Protein AF-V9DG69-F1 (afdb_monomer_lite)

Radius of gyration: 23.62 Å; chains: 1; bounding box: 68×46×59 Å

Secondary structure (DSSP, 8-state):
--------TT------TTT--SS-SS-EEEHHHH-TT---TTHHHHHHHHHHTT--EES-TTSS--SEEEE-EEE--------EEEEEE---SSSPPEEEEEETTS-EEE-SS---------GGGT---S---TTTTS-EEE--EEEEEEE-S-GGG--STTSTT---GGGGSS-S-SEEEEE--TTHHHHGGG-SSHHHHHHHSSTT---EEEEEESSPPPHHHHSS---SSSSEEEEEEEE-S--EEE-----SSSS-PPP-

Sequence (264 aa):
MVESMVVSAENVVNRDKSQHGYNGPLKIVPVRSLWPGRKYPLREAVQNMWEEAGVKYLIDGNGKEQNGLTGSAEVVEVRPESVMQRVTFEQGDEQPLANGVDLASGEHFVARKEVILRSGKLEKHGIKKISVYPEVEKKLRDHLLICITWKLKHPEKGLAIGSPLFTDPTYFGGWPLDFIVFDELDSLEKLGSLAESQEGNNLLLRPNASHVEIVTLYVAMEKRYTGRDAPLDGSYISTLAGGLTTTSRGTQSHCSRRGSRIHW

Foldseek 3Di:
DDPPPDPDPPPPPPDDPVQDDDPDPWDKDFLCVVQVPDDFPCAVVVVVVQVVVVFDEDDDCSDPFNAHKYWDIDTDDDDDDWAWPDFDFDDDDPATHGFWTATPVRDIGGDPDDDDDPDDDDPPRPDDDRDDDPCSQFWDFDWDKAKAKDFDPCLVVVNAAQAPVVDDPSCVPDFNFTIKGFHDDPCLVVCLVLAPDPVSSCQSPPPNDGQKIKTKGRFDDDCVRHVDHDDRNSRMIMMMIIGPRRSDTFRQDDDDDPDDDTDD

pLDDT: mean 78.4, std 19.17, range [24.08, 97.81]

Structure (mmCIF, N/CA/C/O backbone):
data_AF-V9DG69-F1
#
_entry.id   AF-V9DG69-F1
#
loop_
_atom_site.group_PDB
_atom_site.id
_atom_site.type_symbol
_atom_site.label_atom_id
_atom_site.label_alt_id
_atom_site.label_comp_id
_atom_site.label_asym_id
_atom_site.label_entity_id
_atom_site.label_seq_id
_atom_site.pdbx_PDB_ins_code
_atom_site.Cartn_x
_atom_site.Cartn_y
_atom_site.Cartn_z
_atom_site.occupancy
_atom_site.B_iso_or_equiv
_atom_site.auth_seq_id
_atom_site.auth_comp_id
_atom_site.auth_asym_id
_atom_site.auth_atom_id
_atom_site.pdbx_PDB_model_num
ATOM 1 N N . MET A 1 1 ? 32.412 -1.076 -19.728 1.00 28.73 1 MET A N 1
ATOM 2 C CA . MET A 1 1 ? 32.636 -1.944 -18.557 1.00 28.73 1 MET A CA 1
ATOM 3 C C . MET A 1 1 ? 32.199 -1.120 -17.361 1.00 28.73 1 MET A C 1
ATOM 5 O O . MET A 1 1 ? 32.931 -0.238 -16.946 1.00 28.73 1 MET A O 1
ATOM 9 N N . VAL A 1 2 ? 30.934 -1.259 -16.969 1.00 24.48 2 VAL A N 1
ATOM 10 C CA . VAL A 1 2 ? 30.365 -0.566 -15.808 1.00 24.48 2 VAL A CA 1
ATOM 11 C C . VAL A 1 2 ? 30.167 -1.677 -14.797 1.00 24.48 2 VAL A C 1
ATOM 13 O O . VAL A 1 2 ? 29.360 -2.573 -15.036 1.00 24.48 2 VAL A O 1
ATOM 16 N N . GLU A 1 3 ? 31.002 -1.697 -13.764 1.00 24.08 3 GLU A N 1
ATOM 17 C CA . GLU A 1 3 ? 30.818 -2.600 -12.636 1.00 24.08 3 GLU A CA 1
ATOM 18 C C . GLU A 1 3 ? 29.456 -2.287 -12.024 1.00 24.08 3 GLU A C 1
ATOM 20 O O . GLU A 1 3 ? 29.239 -1.235 -11.426 1.00 24.08 3 GLU A O 1
ATOM 25 N N . SER A 1 4 ? 28.511 -3.196 -12.250 1.00 27.72 4 SER A N 1
ATOM 26 C CA . SER A 1 4 ? 27.259 -3.252 -11.521 1.00 27.72 4 SER A CA 1
ATOM 27 C C . SER A 1 4 ? 27.617 -3.336 -10.043 1.00 27.72 4 SER A C 1
ATOM 29 O O . SER A 1 4 ? 28.166 -4.351 -9.606 1.00 27.72 4 SER A O 1
ATOM 31 N N . MET A 1 5 ? 27.331 -2.280 -9.282 1.00 25.70 5 MET A N 1
ATOM 32 C CA . MET A 1 5 ? 27.303 -2.364 -7.829 1.00 25.70 5 MET A CA 1
ATOM 33 C C . MET A 1 5 ? 26.194 -3.343 -7.456 1.00 25.70 5 MET A C 1
ATOM 35 O O . MET A 1 5 ? 25.019 -3.006 -7.335 1.00 25.70 5 MET A O 1
ATOM 39 N N . VAL A 1 6 ? 26.610 -4.600 -7.347 1.00 31.14 6 VAL A N 1
ATOM 40 C CA . VAL A 1 6 ? 25.922 -5.674 -6.657 1.00 31.14 6 VAL A CA 1
ATOM 41 C C . VAL A 1 6 ? 25.527 -5.115 -5.300 1.00 31.14 6 VAL A C 1
ATOM 43 O O . VAL A 1 6 ? 26.391 -4.783 -4.489 1.00 31.14 6 VAL A O 1
ATOM 46 N N . VAL A 1 7 ? 24.220 -4.990 -5.072 1.00 36.81 7 VAL A N 1
ATOM 47 C CA . VAL A 1 7 ? 23.649 -4.797 -3.740 1.00 36.81 7 VAL A CA 1
ATOM 48 C C . VAL A 1 7 ? 24.204 -5.929 -2.883 1.00 36.81 7 VAL A C 1
ATOM 50 O O . VAL A 1 7 ? 23.830 -7.091 -3.055 1.00 36.81 7 VAL A O 1
ATOM 53 N N . SER A 1 8 ? 25.186 -5.596 -2.048 1.00 30.62 8 SER A N 1
ATOM 54 C CA . SER A 1 8 ? 25.933 -6.556 -1.253 1.00 30.62 8 SER A CA 1
ATOM 55 C C . SER A 1 8 ? 24.984 -7.312 -0.327 1.00 30.62 8 SER A C 1
ATOM 57 O O . SER A 1 8 ? 24.000 -6.777 0.192 1.00 30.62 8 SER A O 1
ATOM 59 N N . ALA A 1 9 ? 25.288 -8.590 -0.128 1.00 32.72 9 ALA A N 1
ATOM 60 C CA . ALA A 1 9 ? 24.534 -9.544 0.676 1.00 32.72 9 ALA A CA 1
ATOM 61 C C . ALA A 1 9 ? 24.537 -9.240 2.197 1.00 32.72 9 ALA A C 1
ATOM 63 O O . ALA A 1 9 ? 24.298 -10.135 3.000 1.00 32.72 9 ALA A O 1
ATOM 64 N N . GLU A 1 10 ? 24.781 -7.990 2.606 1.00 34.34 10 GLU A N 1
ATOM 65 C CA . GLU A 1 10 ? 25.040 -7.586 3.996 1.00 34.34 10 GLU A CA 1
ATOM 66 C C . GLU A 1 10 ? 24.136 -6.447 4.500 1.00 34.34 10 GLU A C 1
ATOM 68 O O . GLU A 1 10 ? 24.468 -5.755 5.459 1.00 34.34 10 GLU A O 1
ATOM 73 N N . ASN A 1 11 ? 22.943 -6.261 3.928 1.00 42.66 11 ASN A N 1
ATOM 74 C CA . ASN A 1 11 ? 21.942 -5.363 4.519 1.00 42.66 11 ASN A CA 1
ATOM 75 C C . ASN A 1 11 ? 21.241 -6.025 5.716 1.00 42.66 11 ASN A C 1
ATOM 77 O O . ASN A 1 11 ? 20.045 -6.327 5.682 1.00 42.66 11 ASN A O 1
ATOM 81 N N . VAL A 1 12 ? 21.982 -6.234 6.807 1.00 45.41 12 VAL A N 1
ATOM 82 C CA . VAL A 1 12 ? 21.365 -6.371 8.127 1.00 45.41 12 VAL A CA 1
ATOM 83 C C . VAL A 1 12 ? 20.719 -5.023 8.423 1.00 45.41 12 VAL A C 1
ATOM 85 O O . VAL A 1 12 ? 21.407 -4.046 8.707 1.00 45.41 12 VAL A O 1
ATOM 88 N N . VAL A 1 13 ? 19.390 -4.948 8.313 1.00 53.78 13 VAL A N 1
ATOM 89 C CA . VAL A 1 13 ? 18.623 -3.768 8.726 1.00 53.78 13 VAL A CA 1
ATOM 90 C C . VAL A 1 13 ? 18.886 -3.561 10.217 1.00 53.78 13 VAL A C 1
ATOM 92 O O . VAL A 1 13 ? 18.292 -4.236 11.060 1.00 53.78 13 VAL A O 1
ATOM 95 N N . ASN A 1 14 ? 19.807 -2.658 10.551 1.00 55.56 14 ASN A N 1
ATOM 96 C CA . ASN A 1 14 ? 20.071 -2.265 11.926 1.00 55.56 14 ASN A CA 1
ATOM 97 C C . ASN A 1 14 ? 18.943 -1.323 12.358 1.00 55.56 14 ASN A C 1
ATOM 99 O O . ASN A 1 14 ? 19.038 -0.106 12.222 1.00 55.56 14 ASN A O 1
ATOM 103 N N . ARG A 1 15 ? 17.815 -1.917 12.761 1.00 65.44 15 ARG A N 1
ATOM 104 C CA . ARG A 1 15 ? 16.618 -1.185 13.181 1.00 65.44 15 ARG A CA 1
ATOM 105 C C . ARG A 1 15 ? 16.943 -0.374 14.432 1.00 65.44 15 ARG A C 1
ATOM 107 O O . ARG A 1 15 ? 17.499 -0.903 15.396 1.00 65.44 15 ARG A O 1
ATOM 114 N N . ASP A 1 16 ? 16.577 0.902 14.434 1.00 76.44 16 ASP A N 1
ATOM 115 C CA . ASP A 1 16 ? 16.798 1.770 15.588 1.00 76.44 16 ASP A CA 1
ATOM 116 C C . ASP A 1 16 ? 15.976 1.262 16.786 1.00 76.44 16 ASP A C 1
ATOM 118 O O . ASP A 1 16 ? 14.742 1.244 16.769 1.00 76.44 16 ASP A O 1
ATOM 122 N N . LYS A 1 17 ? 16.660 0.830 17.853 1.00 82.19 17 LYS A N 1
ATOM 123 C CA . LYS A 1 17 ? 16.003 0.322 19.067 1.00 82.19 17 LYS A CA 1
ATOM 124 C C . LYS A 1 17 ? 15.199 1.380 19.817 1.00 82.19 17 LYS A C 1
ATOM 126 O O . LYS A 1 17 ? 14.357 1.013 20.629 1.00 82.19 17 LYS A O 1
ATOM 131 N N . SER A 1 18 ? 15.451 2.661 19.560 1.00 85.06 18 SER A N 1
ATOM 132 C CA . SER A 1 18 ? 14.661 3.752 20.126 1.00 85.06 18 SER A CA 1
ATOM 133 C C . SER A 1 18 ? 13.316 3.949 19.420 1.00 85.06 18 SER A C 1
ATOM 135 O O . SER A 1 18 ? 12.420 4.553 20.004 1.00 85.06 18 SER A O 1
ATOM 137 N N . GLN A 1 19 ? 13.153 3.426 18.197 1.00 82.50 19 GLN A N 1
ATOM 138 C CA . GLN A 1 19 ? 11.955 3.628 17.372 1.00 82.50 19 GLN A CA 1
ATOM 139 C C . GLN A 1 19 ? 11.118 2.358 17.186 1.00 82.50 19 GLN A C 1
ATOM 141 O O . GLN A 1 19 ? 9.916 2.447 16.950 1.00 82.50 19 GLN A O 1
ATOM 146 N N . HIS A 1 20 ? 11.725 1.175 17.336 1.00 85.69 20 HIS A N 1
ATOM 147 C CA . HIS A 1 20 ? 11.076 -0.107 17.052 1.00 85.69 20 HIS A CA 1
ATOM 148 C C . HIS A 1 20 ? 10.988 -1.022 18.275 1.00 85.69 20 HIS A C 1
ATOM 150 O O . HIS A 1 20 ? 11.938 -1.163 19.044 1.00 85.69 20 HIS A O 1
ATOM 156 N N . GLY A 1 21 ? 9.853 -1.713 18.422 1.00 86.31 21 GLY A N 1
ATOM 157 C CA . GLY A 1 21 ? 9.664 -2.774 19.415 1.00 86.31 21 GLY A CA 1
ATOM 158 C C . GLY A 1 21 ? 10.077 -4.155 18.886 1.00 86.31 21 GLY A C 1
ATOM 159 O O . GLY A 1 21 ? 9.780 -4.499 17.747 1.00 86.31 21 GLY A O 1
ATOM 160 N N . TYR A 1 22 ? 10.717 -4.980 19.726 1.00 84.62 22 TYR A N 1
ATOM 161 C CA . TYR A 1 22 ? 11.241 -6.308 19.327 1.00 84.62 22 TYR A CA 1
ATOM 162 C C . TYR A 1 22 ? 10.448 -7.485 19.903 1.00 84.62 22 TYR A C 1
ATOM 164 O O . TYR A 1 22 ? 10.380 -8.566 19.315 1.00 84.62 22 TYR A O 1
ATOM 172 N N . ASN A 1 23 ? 9.800 -7.258 21.044 1.00 84.94 23 ASN A N 1
ATOM 173 C CA . ASN A 1 23 ? 9.149 -8.307 21.830 1.00 84.94 23 ASN A CA 1
ATOM 174 C C . ASN A 1 23 ? 7.621 -8.310 21.666 1.00 84.94 23 ASN A C 1
ATOM 176 O O . ASN A 1 23 ? 6.927 -9.025 22.379 1.00 84.94 23 ASN A O 1
ATOM 180 N N . GLY A 1 24 ? 7.093 -7.506 20.737 1.00 84.25 24 GLY A N 1
ATOM 181 C CA . GLY A 1 24 ? 5.661 -7.428 20.467 1.00 84.25 24 GLY A CA 1
ATOM 182 C C . GLY A 1 24 ? 5.106 -8.695 19.797 1.00 84.25 24 GLY A C 1
ATOM 183 O O . GLY A 1 24 ? 5.867 -9.439 19.159 1.00 84.25 24 GLY A O 1
ATOM 184 N N . PRO A 1 25 ? 3.785 -8.930 19.915 1.00 80.12 25 PRO A N 1
ATOM 185 C CA . PRO A 1 25 ? 3.115 -10.084 19.317 1.00 80.12 25 PRO A CA 1
ATOM 186 C C . PRO A 1 25 ? 2.983 -9.975 17.791 1.00 80.12 25 PRO A C 1
ATOM 188 O O . PRO A 1 25 ? 2.939 -10.991 17.114 1.00 80.12 25 PRO A O 1
ATOM 191 N N . LEU A 1 26 ? 2.962 -8.760 17.232 1.00 78.12 26 LEU A N 1
ATOM 192 C CA . LEU A 1 26 ? 2.927 -8.549 15.784 1.00 78.12 26 LEU A CA 1
ATOM 193 C C . LEU A 1 26 ? 4.346 -8.569 15.217 1.00 78.12 26 LEU A C 1
ATOM 195 O O . LEU A 1 26 ? 5.196 -7.767 15.610 1.00 78.12 26 LEU A O 1
ATOM 199 N N . LYS A 1 27 ? 4.599 -9.486 14.283 1.00 80.19 27 LYS A N 1
ATOM 200 C CA . LYS A 1 27 ? 5.877 -9.585 13.574 1.00 80.19 27 LYS A CA 1
ATOM 201 C C . LYS A 1 27 ? 5.765 -8.911 12.211 1.00 80.19 27 LYS A C 1
ATOM 203 O O . LYS A 1 27 ? 5.039 -9.391 11.345 1.00 80.19 27 LYS A O 1
ATOM 208 N N . ILE A 1 28 ? 6.503 -7.813 12.051 1.00 82.56 28 ILE A N 1
ATOM 209 C CA . ILE A 1 28 ? 6.651 -7.078 10.792 1.00 82.56 28 ILE A CA 1
ATOM 210 C C . ILE A 1 28 ? 8.017 -7.418 10.200 1.00 82.56 28 ILE A C 1
ATOM 212 O O . ILE A 1 28 ? 9.068 -7.172 10.816 1.00 82.56 28 ILE A O 1
ATOM 216 N N . VAL A 1 29 ? 8.004 -7.985 8.999 1.00 82.12 29 VAL A N 1
ATOM 217 C CA . VAL A 1 29 ? 9.215 -8.400 8.289 1.00 82.12 29 VAL A CA 1
ATOM 218 C C . VAL A 1 29 ? 9.239 -7.797 6.885 1.00 82.12 29 VAL A C 1
ATOM 220 O O . VAL A 1 29 ? 8.192 -7.709 6.248 1.00 82.12 29 VAL A O 1
ATOM 223 N N . PRO A 1 30 ? 10.411 -7.390 6.368 1.00 83.81 30 PRO A N 1
ATOM 224 C CA . PRO A 1 30 ? 10.537 -6.994 4.978 1.00 83.81 30 PRO A CA 1
ATOM 225 C C . PRO A 1 30 ? 10.152 -8.166 4.078 1.00 83.81 30 PRO A C 1
ATOM 227 O O . PRO A 1 30 ? 10.541 -9.307 4.347 1.00 83.81 30 PRO A O 1
ATOM 230 N N . VAL A 1 31 ? 9.463 -7.882 2.975 1.00 83.19 31 VAL A N 1
ATOM 231 C CA . VAL A 1 31 ? 9.028 -8.902 2.007 1.00 83.19 31 VAL A CA 1
ATOM 232 C C . VAL A 1 31 ? 10.198 -9.765 1.531 1.00 83.19 31 VAL A C 1
ATOM 234 O O . VAL A 1 31 ? 10.078 -10.983 1.455 1.00 83.19 31 VAL A O 1
ATOM 237 N N . ARG A 1 32 ? 11.367 -9.158 1.292 1.00 81.25 32 ARG A N 1
ATOM 238 C CA . ARG A 1 32 ? 12.594 -9.872 0.896 1.00 81.25 32 ARG A CA 1
ATOM 239 C C . ARG A 1 32 ? 13.090 -10.874 1.940 1.00 81.25 32 ARG A C 1
ATOM 241 O O . ARG A 1 32 ? 13.711 -11.863 1.576 1.00 81.25 32 ARG A O 1
ATOM 248 N N . SER A 1 33 ? 12.858 -10.612 3.224 1.00 81.94 33 SER A N 1
ATOM 249 C CA . SER A 1 33 ? 13.242 -11.534 4.295 1.00 81.94 33 SER A CA 1
ATOM 250 C C . SER A 1 33 ? 12.260 -12.696 4.408 1.00 81.94 33 SER A C 1
ATOM 252 O O . SER A 1 33 ? 12.683 -13.816 4.671 1.00 81.94 33 SER A O 1
ATOM 254 N N . LEU A 1 34 ? 10.966 -12.438 4.193 1.00 80.81 34 LEU A N 1
ATOM 255 C CA . LEU A 1 34 ? 9.928 -13.472 4.202 1.00 80.81 34 LEU A CA 1
ATOM 256 C C . LEU A 1 34 ? 9.993 -14.365 2.957 1.00 80.81 34 LEU A C 1
ATOM 258 O O . LEU A 1 34 ? 9.793 -15.572 3.046 1.00 80.81 34 LEU A O 1
ATOM 262 N N . TRP A 1 35 ? 10.333 -13.773 1.811 1.00 84.31 35 TRP A N 1
ATOM 263 C CA . TRP A 1 35 ? 10.397 -14.435 0.512 1.00 84.31 35 TRP A CA 1
ATOM 264 C C . TRP A 1 35 ? 11.731 -14.149 -0.198 1.00 84.31 35 TRP A C 1
ATOM 266 O O . TRP A 1 35 ? 11.751 -13.412 -1.185 1.00 84.31 35 TRP A O 1
ATOM 276 N N . PRO A 1 36 ? 12.861 -14.744 0.236 1.00 83.50 36 PRO A N 1
ATOM 277 C CA . PRO A 1 36 ? 14.180 -14.472 -0.354 1.00 83.50 36 PRO A CA 1
ATOM 278 C C . PRO A 1 36 ? 14.284 -14.797 -1.852 1.00 83.50 36 PRO A C 1
ATOM 280 O O . PRO A 1 36 ? 15.101 -14.216 -2.567 1.00 83.50 36 PRO A O 1
ATOM 283 N N . GLY A 1 37 ? 13.452 -15.729 -2.332 1.00 85.00 37 GLY A N 1
ATOM 284 C CA . GLY A 1 37 ? 13.348 -16.090 -3.747 1.00 85.00 37 GLY A CA 1
ATOM 285 C C . GLY A 1 37 ? 12.514 -15.121 -4.590 1.00 85.00 37 GLY A C 1
ATOM 286 O O . GLY A 1 37 ? 12.681 -15.100 -5.806 1.00 85.00 37 GLY A O 1
ATOM 287 N N . ARG A 1 38 ? 11.665 -14.286 -3.970 1.00 89.50 38 ARG A N 1
ATOM 288 C CA . ARG A 1 38 ? 10.769 -13.367 -4.681 1.00 89.50 38 ARG A CA 1
ATOM 289 C C . ARG A 1 38 ? 11.577 -12.248 -5.326 1.00 89.50 38 ARG A C 1
ATOM 291 O O . ARG A 1 38 ? 12.074 -11.343 -4.656 1.00 89.50 38 ARG A O 1
ATOM 298 N N . LYS A 1 39 ? 11.690 -12.310 -6.650 1.00 90.56 39 LYS A N 1
ATOM 299 C CA . LYS A 1 39 ? 12.390 -11.321 -7.476 1.00 90.56 39 LYS A CA 1
ATOM 300 C C . LYS A 1 39 ? 11.494 -10.890 -8.622 1.00 90.56 39 LYS A C 1
ATOM 302 O O . LYS A 1 39 ? 11.486 -11.538 -9.666 1.00 90.56 39 LYS A O 1
ATOM 307 N N . TYR A 1 40 ? 10.708 -9.837 -8.420 1.00 94.69 40 TYR A N 1
ATOM 308 C CA . TYR A 1 40 ? 9.850 -9.341 -9.488 1.00 94.69 40 TYR A CA 1
ATOM 309 C C . TYR A 1 40 ? 10.692 -8.777 -10.646 1.00 94.69 40 TYR A C 1
ATOM 311 O O . TYR A 1 40 ? 11.653 -8.044 -10.391 1.00 94.69 40 TYR A O 1
ATOM 319 N N . PRO A 1 41 ? 10.333 -9.052 -11.916 1.00 95.50 41 PRO A N 1
ATOM 320 C CA . PRO A 1 41 ? 11.116 -8.608 -13.073 1.00 95.50 41 PRO A CA 1
ATOM 321 C C . PRO A 1 41 ? 11.260 -7.086 -13.195 1.00 95.50 41 PRO A C 1
ATOM 323 O O . PRO A 1 41 ? 12.237 -6.598 -13.755 1.00 95.50 41 PRO A O 1
ATOM 326 N N . LEU A 1 42 ? 10.287 -6.325 -12.683 1.00 96.38 42 LEU A N 1
ATOM 327 C CA . LEU A 1 42 ? 10.264 -4.861 -12.766 1.00 96.38 42 LEU A CA 1
ATOM 328 C C . LEU A 1 42 ? 10.977 -4.157 -11.615 1.00 96.38 42 LEU A C 1
ATOM 330 O O . LEU A 1 42 ? 11.060 -2.930 -11.630 1.00 96.38 42 LEU A O 1
ATOM 334 N N . ARG A 1 43 ? 11.490 -4.895 -10.629 1.00 94.25 43 ARG A N 1
ATOM 335 C CA . ARG A 1 43 ? 12.009 -4.307 -9.398 1.00 94.25 43 ARG A CA 1
ATOM 336 C C . ARG A 1 43 ? 13.067 -3.232 -9.650 1.00 94.25 43 ARG A C 1
ATOM 338 O O . ARG A 1 43 ? 12.905 -2.099 -9.212 1.00 94.25 43 ARG A O 1
ATOM 345 N N . GLU A 1 44 ? 14.146 -3.594 -10.341 1.00 95.12 44 GLU A N 1
ATOM 346 C CA . GLU A 1 44 ? 15.279 -2.690 -10.591 1.00 95.12 44 GLU A CA 1
ATOM 347 C C . GLU A 1 44 ? 14.856 -1.493 -11.443 1.00 95.12 44 GLU A C 1
ATOM 349 O O . GLU A 1 44 ? 15.217 -0.364 -11.140 1.00 95.12 44 GLU A O 1
ATOM 354 N N . ALA A 1 45 ? 14.009 -1.719 -12.451 1.00 96.00 45 ALA A N 1
ATOM 355 C CA . ALA A 1 45 ? 13.487 -0.645 -13.288 1.00 96.00 45 ALA A CA 1
ATOM 356 C C . ALA A 1 45 ? 12.664 0.370 -12.478 1.00 96.00 45 ALA A C 1
ATOM 358 O O . ALA A 1 45 ? 12.806 1.571 -12.683 1.00 96.00 45 ALA A O 1
ATOM 359 N N . VAL A 1 46 ? 11.827 -0.097 -11.545 1.00 96.31 46 VAL A N 1
ATOM 360 C CA . VAL A 1 46 ? 11.040 0.789 -10.674 1.00 96.31 46 VAL A CA 1
ATOM 361 C C . VAL A 1 46 ? 11.923 1.534 -9.682 1.00 96.31 46 VAL A C 1
ATOM 363 O O . VAL A 1 46 ? 11.691 2.718 -9.461 1.00 96.31 46 VAL A O 1
ATOM 366 N N . GLN A 1 47 ? 12.930 0.877 -9.104 1.00 95.81 47 GLN A N 1
ATOM 367 C CA . GLN A 1 47 ? 13.878 1.551 -8.219 1.00 95.81 47 GLN A CA 1
ATOM 368 C C . GLN A 1 47 ? 14.629 2.662 -8.962 1.00 95.81 47 GLN A C 1
ATOM 370 O O . GLN A 1 47 ? 14.588 3.810 -8.531 1.00 95.81 47 GLN A O 1
ATOM 375 N N . ASN A 1 48 ? 15.226 2.337 -10.112 1.00 96.75 48 ASN A N 1
ATOM 376 C CA . ASN A 1 48 ? 15.985 3.293 -10.915 1.00 96.75 48 ASN A CA 1
ATOM 377 C C . ASN A 1 48 ? 15.113 4.468 -11.369 1.00 96.75 48 ASN A C 1
ATOM 379 O O . ASN A 1 48 ? 15.547 5.606 -11.292 1.00 96.75 48 ASN A O 1
ATOM 383 N N . MET A 1 49 ? 13.865 4.212 -11.781 1.00 96.12 49 MET A N 1
ATOM 384 C CA . MET A 1 49 ? 12.921 5.267 -12.165 1.00 96.12 49 MET A CA 1
ATOM 385 C C . MET A 1 49 ? 12.716 6.297 -11.043 1.00 96.12 49 MET A C 1
ATOM 387 O O . MET A 1 49 ? 12.669 7.495 -11.309 1.00 96.12 49 MET A O 1
ATOM 391 N N . TRP A 1 50 ? 12.584 5.845 -9.794 1.00 96.69 50 TRP A N 1
ATOM 392 C CA . TRP A 1 50 ? 12.412 6.741 -8.649 1.00 96.69 50 TRP A CA 1
ATOM 393 C C . TRP A 1 50 ? 13.703 7.468 -8.275 1.00 96.69 50 TRP A C 1
ATOM 395 O O . TRP A 1 50 ? 13.668 8.667 -8.007 1.00 96.69 50 TRP A O 1
ATOM 405 N N . GLU A 1 51 ? 14.841 6.780 -8.316 1.00 95.62 51 GLU A N 1
ATOM 406 C CA . GLU A 1 51 ? 16.150 7.392 -8.067 1.00 95.62 51 GLU A CA 1
ATOM 407 C C . GLU A 1 51 ? 16.488 8.459 -9.125 1.00 95.62 51 GLU A C 1
ATOM 409 O O . GLU A 1 51 ? 16.959 9.542 -8.780 1.00 95.62 51 GLU A O 1
ATOM 414 N N . GLU A 1 52 ? 16.169 8.211 -10.400 1.00 97.00 52 GLU A N 1
ATOM 415 C CA . GLU A 1 52 ? 16.280 9.186 -11.496 1.00 97.00 52 GLU A CA 1
ATOM 416 C C . GLU A 1 52 ? 15.359 10.398 -11.296 1.00 97.00 52 GLU A C 1
ATOM 418 O O . GLU A 1 52 ? 15.710 11.512 -11.687 1.00 97.00 52 GLU A O 1
ATOM 423 N N . ALA A 1 53 ? 14.206 10.203 -10.650 1.00 94.81 53 ALA A N 1
ATOM 424 C CA . ALA A 1 53 ? 13.307 11.280 -10.243 1.00 94.81 53 ALA A CA 1
ATOM 425 C C . ALA A 1 53 ? 13.781 12.026 -8.977 1.00 94.81 53 ALA A C 1
ATOM 427 O O . ALA A 1 53 ? 13.106 12.949 -8.528 1.00 94.81 53 ALA A O 1
ATOM 428 N N . GLY A 1 54 ? 14.932 11.655 -8.406 1.00 94.75 54 GLY A N 1
ATOM 429 C CA . GLY A 1 54 ? 15.506 12.277 -7.211 1.00 94.75 54 GLY A CA 1
ATOM 430 C C . GLY A 1 54 ? 15.006 11.695 -5.887 1.00 94.75 54 GLY A C 1
ATOM 431 O O . GLY A 1 54 ? 15.378 12.197 -4.826 1.00 94.75 54 GLY A O 1
ATOM 432 N N . VAL A 1 55 ? 14.204 10.627 -5.915 1.00 95.19 55 VAL A N 1
ATOM 433 C CA . VAL A 1 55 ? 13.692 9.977 -4.704 1.00 95.19 55 VAL A CA 1
ATOM 434 C C . VAL A 1 55 ? 14.758 9.047 -4.131 1.00 95.19 55 VAL A C 1
ATOM 436 O O . VAL A 1 55 ? 15.142 8.042 -4.728 1.00 95.19 55 VAL A O 1
ATOM 439 N N . LYS A 1 56 ? 15.233 9.370 -2.930 1.00 94.00 56 LYS A N 1
ATOM 440 C CA . LYS A 1 56 ? 16.262 8.603 -2.220 1.00 94.00 56 LYS A CA 1
ATOM 441 C C . LYS A 1 56 ? 15.708 7.283 -1.679 1.00 94.00 56 LYS A C 1
ATOM 443 O O . LYS A 1 56 ? 14.631 7.249 -1.088 1.00 94.00 56 LYS A O 1
ATOM 448 N N . TYR A 1 57 ? 16.493 6.210 -1.783 1.00 93.56 57 TYR A N 1
ATOM 449 C CA . TYR A 1 57 ? 16.189 4.953 -1.101 1.00 93.56 57 TYR A CA 1
ATOM 450 C C . TYR A 1 57 ? 16.436 5.043 0.415 1.00 93.56 57 TYR A C 1
ATOM 452 O O . TYR A 1 57 ? 17.521 5.409 0.873 1.00 93.56 57 TYR A O 1
ATOM 460 N N . LEU A 1 58 ? 15.431 4.650 1.193 1.00 91.12 58 LEU A N 1
ATOM 461 C CA . LEU A 1 58 ? 15.427 4.586 2.646 1.00 91.12 58 LEU A CA 1
ATOM 462 C C . LEU A 1 58 ? 15.371 3.131 3.107 1.00 91.12 58 LEU A C 1
ATOM 464 O O . LEU A 1 58 ? 14.432 2.385 2.810 1.00 91.12 58 LEU A O 1
ATOM 468 N N . ILE A 1 59 ? 16.363 2.742 3.909 1.00 86.44 59 ILE A N 1
ATOM 469 C CA . ILE A 1 59 ? 16.421 1.402 4.506 1.00 86.44 59 ILE A CA 1
ATOM 470 C C . ILE A 1 59 ? 15.284 1.153 5.510 1.00 86.44 59 ILE A C 1
ATOM 472 O O . ILE A 1 59 ? 14.858 0.012 5.677 1.00 86.44 59 ILE A O 1
ATOM 476 N N . ASP A 1 60 ? 14.790 2.216 6.150 1.00 85.81 60 ASP A N 1
ATOM 477 C CA . ASP A 1 60 ? 13.700 2.197 7.122 1.00 85.81 60 ASP A CA 1
ATOM 478 C C . ASP A 1 60 ? 12.791 3.413 6.904 1.00 85.81 60 ASP A C 1
ATOM 480 O O . ASP A 1 60 ? 13.047 4.489 7.441 1.00 85.81 60 ASP A O 1
ATOM 484 N N . GLY A 1 61 ? 11.733 3.248 6.103 1.00 84.62 61 GLY A N 1
ATOM 485 C CA . GLY A 1 61 ? 10.758 4.318 5.850 1.00 84.62 61 GLY A CA 1
ATOM 486 C C . GLY A 1 61 ? 9.889 4.685 7.060 1.00 84.62 61 GLY A C 1
ATOM 487 O O . GLY A 1 61 ? 9.199 5.696 7.025 1.00 84.62 61 GLY A O 1
ATOM 488 N N . ASN A 1 62 ? 9.941 3.905 8.147 1.00 83.50 62 ASN A N 1
ATOM 489 C CA . ASN A 1 62 ? 9.312 4.252 9.426 1.00 83.50 62 ASN A CA 1
ATOM 490 C C . ASN A 1 62 ? 10.316 4.866 10.419 1.00 83.50 62 ASN A C 1
ATOM 492 O O . ASN A 1 62 ? 10.003 5.012 11.603 1.00 83.50 62 ASN A O 1
ATOM 496 N N . GLY A 1 63 ? 11.517 5.207 9.945 1.00 81.12 63 GLY A N 1
ATOM 497 C CA . GLY A 1 63 ? 12.546 5.878 10.721 1.00 81.12 63 GLY A CA 1
ATOM 498 C C . GLY A 1 63 ? 12.267 7.373 10.921 1.00 81.12 63 GLY A C 1
ATOM 499 O O . GLY A 1 63 ? 11.155 7.872 10.746 1.00 81.12 63 GLY A O 1
ATOM 500 N N . LYS A 1 64 ? 13.307 8.129 11.294 1.00 81.50 64 LYS A N 1
ATOM 501 C CA . LYS A 1 64 ? 13.224 9.601 11.437 1.00 81.50 64 LYS A CA 1
ATOM 502 C C . LYS A 1 64 ? 12.975 10.329 10.112 1.00 81.50 64 LYS A C 1
ATOM 504 O O . LYS A 1 64 ? 12.348 11.383 10.116 1.00 81.50 64 LYS A O 1
ATOM 509 N N . GLU A 1 65 ? 13.512 9.799 9.018 1.00 85.19 65 GLU A N 1
ATOM 510 C CA . GLU A 1 65 ? 13.334 10.304 7.655 1.00 85.19 65 GLU A CA 1
ATOM 511 C C . GLU A 1 65 ? 12.291 9.415 6.976 1.00 85.19 65 GLU A C 1
ATOM 513 O O . GLU A 1 65 ? 12.500 8.207 6.879 1.00 85.19 65 GLU A O 1
ATOM 518 N N . GLN A 1 66 ? 11.154 9.997 6.589 1.00 83.94 66 GLN A N 1
ATOM 519 C CA . GLN A 1 66 ? 10.009 9.252 6.048 1.00 83.94 66 GLN A CA 1
ATOM 520 C C . GLN A 1 66 ? 9.852 9.450 4.538 1.00 83.94 66 GLN A C 1
ATOM 522 O O . GLN A 1 66 ? 9.443 8.517 3.859 1.00 83.94 66 GLN A O 1
ATOM 527 N N . ASN A 1 67 ? 10.231 10.618 4.004 1.00 92.38 67 ASN A N 1
ATOM 528 C CA . ASN A 1 67 ? 10.099 10.934 2.581 1.00 92.38 67 ASN A CA 1
ATOM 529 C C . ASN A 1 67 ? 11.216 10.266 1.770 1.00 92.38 67 ASN A C 1
ATOM 531 O O . ASN A 1 67 ? 12.396 10.589 1.918 1.00 92.38 67 ASN A O 1
ATOM 535 N N . GLY A 1 68 ? 10.835 9.305 0.935 1.00 94.00 68 GLY A N 1
ATOM 536 C CA . GLY A 1 68 ? 11.731 8.512 0.111 1.00 94.00 68 GLY A CA 1
ATOM 537 C C . GLY A 1 68 ? 11.117 7.183 -0.324 1.00 94.00 68 GLY A C 1
ATOM 538 O O . GLY A 1 68 ? 9.956 6.869 -0.062 1.00 94.00 68 GLY A O 1
ATOM 539 N N . LEU A 1 69 ? 11.933 6.381 -1.000 1.00 95.19 69 LEU A N 1
ATOM 540 C CA . LEU A 1 69 ? 11.601 5.053 -1.504 1.00 95.19 69 LEU A CA 1
ATOM 541 C C . LEU A 1 69 ? 11.995 3.998 -0.467 1.00 95.19 69 LEU A C 1
ATOM 543 O O . LEU A 1 69 ? 13.171 3.868 -0.150 1.00 95.19 69 LEU A O 1
ATOM 547 N N . THR A 1 70 ? 11.067 3.182 0.024 1.00 93.06 70 THR A N 1
ATOM 548 C CA . THR A 1 70 ? 11.376 2.106 0.979 1.00 93.06 70 THR A CA 1
ATOM 549 C C . THR A 1 70 ? 10.817 0.757 0.538 1.00 93.06 70 THR A C 1
ATOM 551 O O . THR A 1 70 ? 9.892 0.674 -0.270 1.00 93.06 70 THR A O 1
ATOM 554 N N . GLY A 1 71 ? 11.401 -0.333 1.037 1.00 90.06 71 GLY A N 1
ATOM 555 C CA . GLY A 1 71 ? 10.933 -1.685 0.742 1.00 90.06 71 GLY A CA 1
ATOM 556 C C . GLY A 1 71 ? 9.638 -2.025 1.480 1.00 90.06 71 GLY A C 1
ATOM 557 O O . GLY A 1 71 ? 9.464 -1.660 2.640 1.00 90.06 71 GLY A O 1
ATOM 558 N N . SER A 1 72 ? 8.752 -2.784 0.834 1.00 85.75 72 SER A N 1
ATOM 559 C CA . SER A 1 72 ? 7.524 -3.262 1.479 1.00 85.75 72 SER A CA 1
ATOM 560 C C . SER A 1 72 ? 7.807 -4.250 2.622 1.00 85.75 72 SER A C 1
ATOM 562 O O . SER A 1 72 ? 8.749 -5.055 2.567 1.00 85.75 72 SER A O 1
ATOM 564 N N . ALA A 1 73 ? 6.964 -4.205 3.653 1.00 83.12 73 ALA A N 1
ATOM 565 C CA . ALA A 1 73 ? 6.974 -5.119 4.785 1.00 83.12 73 ALA A CA 1
ATOM 566 C C . ALA A 1 73 ? 5.575 -5.702 5.022 1.00 83.12 73 ALA A C 1
ATOM 568 O O . ALA A 1 73 ? 4.567 -5.025 4.840 1.00 83.12 73 ALA A O 1
ATOM 569 N N . GLU A 1 74 ? 5.527 -6.960 5.451 1.00 79.25 74 GLU A N 1
ATOM 570 C CA . GLU A 1 74 ? 4.294 -7.720 5.662 1.00 79.25 74 GLU A CA 1
ATOM 571 C C . GLU A 1 74 ? 4.181 -8.182 7.124 1.00 79.25 74 GLU A C 1
ATOM 573 O O . GLU A 1 74 ? 5.182 -8.368 7.829 1.00 79.25 74 GLU A O 1
ATOM 578 N N . VAL A 1 75 ? 2.938 -8.367 7.581 1.00 76.75 75 VAL A N 1
ATOM 579 C CA . VAL A 1 75 ? 2.618 -8.962 8.886 1.00 76.75 75 VAL A CA 1
ATOM 580 C C . VAL A 1 75 ? 2.453 -10.469 8.703 1.00 76.75 75 VAL A C 1
ATOM 582 O O . VAL A 1 75 ? 1.619 -10.905 7.916 1.00 76.75 75 VAL A O 1
ATOM 585 N N . VAL A 1 76 ? 3.245 -11.264 9.426 1.00 66.06 76 VAL A N 1
ATOM 586 C CA . VAL A 1 76 ? 3.377 -12.719 9.175 1.00 66.06 76 VAL A CA 1
ATOM 587 C C . VAL A 1 76 ? 2.416 -13.571 10.005 1.00 66.06 76 VAL A C 1
ATOM 589 O O . VAL A 1 76 ? 2.145 -14.716 9.657 1.00 66.06 76 VAL A O 1
ATOM 592 N N . GLU A 1 77 ? 1.870 -13.031 11.093 1.00 62.84 77 GLU A N 1
ATOM 593 C CA . GLU A 1 77 ? 0.947 -13.763 11.962 1.00 62.84 77 GLU A CA 1
ATOM 594 C C . GLU A 1 77 ? -0.371 -13.002 12.077 1.00 62.84 77 GLU A C 1
ATOM 596 O O . GLU A 1 77 ? -0.483 -11.996 12.778 1.00 62.84 77 GLU A O 1
ATOM 601 N N . VAL A 1 78 ? -1.380 -13.510 11.376 1.00 57.38 78 VAL A N 1
ATOM 602 C CA . VAL A 1 78 ? -2.777 -13.139 11.574 1.00 57.38 78 VAL A CA 1
ATOM 603 C C . VAL A 1 78 ? -3.478 -14.393 12.063 1.00 57.38 78 VAL A C 1
ATOM 605 O O . VAL A 1 78 ? -3.439 -15.425 11.398 1.00 57.38 78 VAL A O 1
ATOM 608 N N . ARG A 1 79 ? -4.097 -14.315 13.240 1.00 48.97 79 ARG A N 1
ATOM 609 C CA . ARG A 1 79 ? -4.970 -15.371 13.755 1.00 48.97 79 ARG A CA 1
ATOM 610 C C . ARG A 1 79 ? -6.417 -14.980 13.468 1.00 48.97 79 ARG A C 1
ATOM 612 O O . ARG A 1 79 ? -6.960 -14.156 14.204 1.00 48.97 79 ARG A O 1
ATOM 619 N N . PRO A 1 80 ? -7.047 -15.506 12.413 1.00 61.62 80 PRO A N 1
ATOM 620 C CA . PRO A 1 80 ? -8.500 -15.539 12.339 1.00 61.62 80 PRO A CA 1
ATOM 621 C C . PRO A 1 80 ? -8.934 -16.713 13.261 1.00 61.62 80 PRO A C 1
ATOM 623 O O . PRO A 1 80 ? -8.168 -17.641 13.489 1.00 61.62 80 PRO A O 1
ATOM 626 N N . GLU A 1 81 ? -10.066 -16.753 13.951 1.00 63.94 81 GLU A N 1
ATOM 627 C CA . GLU A 1 81 ? -11.430 -16.462 13.545 1.00 63.94 81 GLU A CA 1
ATOM 628 C C . GLU A 1 81 ? -12.273 -16.383 14.828 1.00 63.94 81 GLU A C 1
ATOM 630 O O . GLU A 1 81 ? -12.315 -17.329 15.611 1.00 63.94 81 GLU A O 1
ATOM 635 N N . SER A 1 82 ? -12.965 -15.272 15.067 1.00 68.62 82 SER A N 1
ATOM 636 C CA . SER A 1 82 ? -14.125 -15.232 15.965 1.00 68.62 82 SER A CA 1
ATOM 637 C C . SER A 1 82 ? -15.009 -14.076 15.525 1.00 68.62 82 SER A C 1
ATOM 639 O O . SER A 1 82 ? -14.693 -12.907 15.742 1.00 68.62 82 SER A O 1
ATOM 641 N N . VAL A 1 83 ? -16.095 -14.403 14.828 1.00 78.69 83 VAL A N 1
ATOM 642 C CA . VAL A 1 83 ? -17.074 -13.414 14.375 1.00 78.69 83 VAL A CA 1
ATOM 643 C C . VAL A 1 83 ? -18.068 -13.189 15.506 1.00 78.69 83 VAL A C 1
ATOM 645 O O . VAL A 1 83 ? -18.829 -14.089 15.855 1.00 78.69 83 VAL A O 1
ATOM 648 N N . MET A 1 84 ? -18.067 -11.987 16.080 1.00 77.56 84 MET A N 1
ATOM 649 C CA . MET A 1 84 ? -19.082 -11.582 17.050 1.00 77.56 84 MET A CA 1
ATOM 650 C C . MET A 1 84 ? -20.432 -11.415 16.341 1.00 77.56 84 MET A C 1
ATOM 652 O O . MET A 1 84 ? -20.527 -10.700 15.345 1.00 77.56 84 MET A O 1
ATOM 656 N N . GLN A 1 85 ? -21.478 -12.048 16.869 1.00 82.06 85 GLN A N 1
ATOM 657 C CA . GLN A 1 85 ? -22.847 -11.911 16.378 1.00 82.06 85 GLN A CA 1
ATOM 658 C C . GLN A 1 85 ? -23.579 -10.752 17.062 1.00 82.06 85 GLN A C 1
ATOM 660 O O . GLN A 1 85 ? -24.177 -9.921 16.379 1.00 82.06 85 GLN A O 1
ATOM 665 N N . ARG A 1 86 ? -23.526 -10.664 18.401 1.00 83.19 86 ARG A N 1
ATOM 666 C CA . ARG A 1 86 ? -24.116 -9.543 19.160 1.00 83.19 86 ARG A CA 1
ATOM 667 C C . ARG A 1 86 ? -23.525 -9.384 20.561 1.00 83.19 86 ARG A C 1
ATOM 669 O O . ARG A 1 86 ? -22.967 -10.324 21.113 1.00 83.19 86 ARG A O 1
ATOM 676 N N . VAL A 1 87 ? -23.747 -8.209 21.149 1.00 85.06 87 VAL A N 1
ATOM 677 C CA . VAL A 1 87 ? -23.596 -7.951 22.591 1.00 85.06 87 VAL A CA 1
ATOM 678 C C . VAL A 1 87 ? -24.895 -8.339 23.307 1.00 85.06 87 VAL A C 1
ATOM 680 O O . VAL A 1 87 ? -25.984 -8.046 22.804 1.00 85.06 87 VAL A O 1
ATOM 683 N N . THR A 1 88 ? -24.793 -8.989 24.465 1.00 87.94 88 THR A N 1
ATOM 684 C CA . THR A 1 88 ? -25.928 -9.336 25.334 1.00 87.94 88 THR A CA 1
ATOM 685 C C . THR A 1 88 ? -26.031 -8.362 26.507 1.00 87.94 88 THR A C 1
ATOM 687 O O . THR A 1 88 ? -25.040 -7.743 26.900 1.00 87.94 88 THR A O 1
ATOM 690 N N . PHE A 1 89 ? -27.238 -8.204 27.055 1.00 87.25 89 PHE A N 1
ATOM 691 C CA . PHE A 1 89 ? -27.529 -7.252 28.127 1.00 87.25 89 PHE A CA 1
ATOM 692 C C . PHE A 1 89 ? -28.356 -7.912 29.233 1.00 87.25 89 PHE A C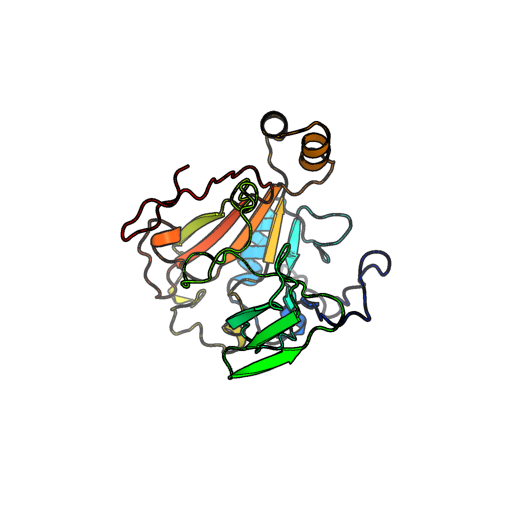 1
ATOM 694 O O . PHE A 1 89 ? -29.224 -8.739 28.943 1.00 87.25 89 PHE A O 1
ATOM 701 N N . GLU A 1 90 ? -28.116 -7.522 30.484 1.00 84.69 90 GLU A N 1
ATOM 702 C CA . GLU A 1 90 ? -29.006 -7.831 31.606 1.00 84.69 90 GLU A CA 1
ATOM 703 C C . GLU A 1 90 ? -30.332 -7.072 31.463 1.00 84.69 90 GLU A C 1
ATOM 705 O O . GLU A 1 90 ? -30.375 -5.936 30.981 1.00 84.69 90 GLU A O 1
ATOM 710 N N . GLN A 1 91 ? -31.432 -7.705 31.877 1.00 70.62 91 GLN A N 1
ATOM 711 C CA . GLN A 1 91 ? -32.726 -7.035 31.986 1.00 70.62 91 GLN A CA 1
ATOM 712 C C . GLN A 1 91 ? -32.753 -6.202 33.273 1.00 70.62 91 GLN A C 1
ATOM 714 O O . GLN A 1 91 ? -32.655 -6.752 34.365 1.00 70.62 91 GLN A O 1
ATOM 719 N N . GLY A 1 92 ? -32.893 -4.883 33.128 1.00 65.00 92 GLY A N 1
ATOM 720 C CA . GLY A 1 92 ? -33.053 -3.928 34.224 1.00 65.00 92 GLY A CA 1
ATOM 721 C C . GLY A 1 92 ? -33.804 -2.679 33.754 1.00 65.00 92 GLY A C 1
ATOM 722 O O . GLY A 1 92 ? -33.766 -2.346 32.568 1.00 65.00 92 GLY A O 1
ATOM 723 N N . ASP A 1 93 ? -34.506 -2.020 34.679 1.00 57.62 93 ASP A N 1
ATOM 724 C CA . ASP A 1 93 ? -35.592 -1.079 34.361 1.00 57.62 93 ASP A CA 1
ATOM 725 C C . ASP A 1 93 ? -35.147 0.327 33.921 1.00 57.62 93 ASP A C 1
ATOM 727 O O . ASP A 1 93 ? -35.942 1.048 33.322 1.00 57.62 93 ASP A O 1
ATOM 731 N N . GLU A 1 94 ? -33.889 0.728 34.148 1.00 68.00 94 GLU A N 1
ATOM 732 C CA . GLU A 1 94 ? -33.468 2.117 33.881 1.00 68.00 94 GLU A CA 1
ATOM 733 C C . GLU A 1 94 ? -32.268 2.250 32.934 1.00 68.00 94 GLU A C 1
ATOM 735 O O . GLU A 1 94 ? -32.249 3.175 32.119 1.00 68.00 94 GLU A O 1
ATOM 740 N N . GLN A 1 95 ? -31.299 1.322 32.964 1.00 71.56 95 GLN A N 1
ATOM 741 C CA . GLN A 1 95 ? -30.197 1.275 31.994 1.00 71.56 95 GLN A CA 1
ATOM 742 C C . GLN A 1 95 ? -29.761 -0.169 31.689 1.00 71.56 95 GLN A C 1
ATOM 744 O O . GLN A 1 95 ? -29.386 -0.902 32.603 1.00 71.56 95 GLN A O 1
ATOM 749 N N . PRO A 1 96 ? -29.769 -0.594 30.415 1.00 76.12 96 PRO A N 1
ATOM 750 C CA . PRO A 1 96 ? -29.317 -1.927 30.029 1.00 76.12 96 PRO A CA 1
ATOM 751 C C . PRO A 1 96 ? -27.803 -2.068 30.214 1.00 76.12 96 PRO A C 1
ATOM 753 O O . PRO A 1 96 ? -27.016 -1.363 29.579 1.00 76.12 96 PRO A O 1
ATOM 756 N N . LEU A 1 97 ? -27.400 -3.016 31.061 1.00 83.94 97 LEU A N 1
ATOM 757 C CA . LEU A 1 97 ? -26.002 -3.332 31.342 1.00 83.94 97 LEU A CA 1
ATOM 758 C C . LEU A 1 97 ? -25.515 -4.437 30.402 1.00 83.94 97 LEU A C 1
ATOM 760 O O . LEU A 1 97 ? -26.078 -5.530 30.391 1.00 83.94 97 LEU A O 1
ATOM 764 N N . ALA A 1 98 ? -24.478 -4.165 29.606 1.00 84.81 98 ALA A N 1
ATOM 765 C CA . ALA A 1 98 ? -23.866 -5.186 28.756 1.00 84.81 98 ALA A CA 1
ATOM 766 C C . ALA A 1 98 ? -23.222 -6.279 29.625 1.00 84.81 98 ALA A C 1
ATOM 768 O O . ALA A 1 98 ? -22.402 -5.969 30.487 1.00 84.81 98 ALA A O 1
ATOM 769 N N . ASN A 1 99 ? -23.570 -7.544 29.385 1.00 90.06 99 ASN A N 1
ATOM 770 C CA . ASN A 1 99 ? -23.165 -8.675 30.232 1.00 90.06 99 ASN A CA 1
ATOM 771 C C . ASN A 1 99 ? -22.445 -9.801 29.479 1.00 90.06 99 ASN A C 1
ATOM 773 O O . ASN A 1 99 ? -22.064 -10.802 30.084 1.00 90.06 99 ASN A O 1
ATOM 777 N N . GLY A 1 100 ? -22.241 -9.657 28.169 1.00 89.88 100 GLY A N 1
ATOM 778 C CA . GLY A 1 100 ? -21.565 -10.672 27.373 1.00 89.88 100 GLY A CA 1
ATOM 779 C C . GLY A 1 100 ? -21.626 -10.441 25.869 1.00 89.88 100 GLY A C 1
ATOM 780 O O . GLY A 1 100 ? -22.085 -9.398 25.394 1.00 89.88 100 GLY A O 1
ATOM 781 N N . VAL A 1 101 ? -21.138 -11.428 25.119 1.00 87.50 101 VAL A N 1
ATOM 782 C CA . VAL A 1 101 ? -21.201 -11.478 23.654 1.00 87.50 101 VAL A CA 1
ATOM 783 C C . VAL A 1 101 ? -21.548 -12.883 23.170 1.00 87.50 101 VAL A C 1
ATOM 785 O O . VAL A 1 101 ? -21.047 -13.870 23.703 1.00 87.50 101 VAL A O 1
ATOM 788 N N . ASP A 1 102 ? -22.368 -12.954 22.125 1.00 87.31 102 ASP A N 1
ATOM 789 C CA . ASP A 1 102 ? -22.622 -14.183 21.370 1.00 87.31 102 ASP A CA 1
ATOM 790 C C . ASP A 1 102 ? -21.745 -14.177 20.114 1.00 87.31 102 ASP A C 1
ATOM 792 O O . ASP A 1 102 ? -21.694 -13.173 19.391 1.00 87.31 102 ASP A O 1
ATOM 796 N N . LEU A 1 103 ? -21.069 -15.289 19.831 1.00 85.00 103 LEU A N 1
ATOM 797 C CA . LEU A 1 103 ? -20.358 -15.512 18.573 1.00 85.00 103 LEU A CA 1
ATOM 798 C C . LEU A 1 103 ? -21.277 -16.153 17.529 1.00 85.00 103 LEU A C 1
ATOM 800 O O . LEU A 1 103 ? -22.201 -16.891 17.858 1.00 85.00 103 LEU A O 1
ATOM 804 N N . ALA A 1 104 ? -20.971 -15.947 16.246 1.00 83.38 104 ALA A N 1
ATOM 805 C CA . ALA A 1 104 ? -21.683 -16.600 15.144 1.00 83.38 104 ALA A CA 1
ATOM 806 C C . ALA A 1 104 ? -21.543 -18.138 15.159 1.00 83.38 104 ALA A C 1
ATOM 808 O O . ALA A 1 104 ? -22.352 -18.830 14.549 1.00 83.38 104 ALA A O 1
ATOM 809 N N . SER A 1 105 ? -20.543 -18.670 15.872 1.00 83.25 105 SER A N 1
ATOM 810 C CA . SER A 1 105 ? -20.370 -20.104 16.143 1.00 83.25 105 SER A CA 1
ATOM 811 C C . SER A 1 105 ? -21.366 -20.664 17.170 1.00 83.25 105 SER A C 1
ATOM 813 O O . SER A 1 105 ? -21.416 -21.877 17.355 1.00 83.25 105 SER A O 1
ATOM 815 N N . GLY A 1 106 ? -22.154 -19.809 17.835 1.00 85.94 106 GLY A N 1
ATOM 816 C CA . GLY A 1 106 ? -23.116 -20.181 18.878 1.00 85.94 106 GLY A CA 1
ATOM 817 C C . GLY A 1 106 ? -22.557 -20.154 20.305 1.00 85.94 106 GLY A C 1
ATOM 818 O O . GLY A 1 106 ? -23.300 -20.398 21.252 1.00 85.94 106 GLY A O 1
ATOM 819 N N . GLU A 1 107 ? -21.269 -19.853 20.479 1.00 88.44 107 GLU A N 1
ATOM 820 C CA . GLU A 1 107 ? -20.646 -19.708 21.797 1.00 88.44 107 GLU A CA 1
ATOM 821 C C . GLU A 1 107 ? -21.053 -18.387 22.471 1.00 88.44 107 GLU A C 1
ATOM 823 O O . GLU A 1 107 ? -21.108 -17.341 21.819 1.00 88.44 107 GLU A O 1
ATOM 828 N N . HIS A 1 108 ? -21.299 -18.432 23.784 1.00 88.88 108 HIS A N 1
ATOM 829 C CA . HIS A 1 108 ? -21.610 -17.264 24.606 1.00 88.88 108 HIS A CA 1
ATOM 830 C C . HIS A 1 108 ? -20.480 -16.974 25.602 1.00 88.88 108 HIS A C 1
ATOM 832 O O . HIS A 1 108 ? -20.120 -17.834 26.409 1.00 88.88 108 HIS A O 1
ATOM 838 N N . PHE A 1 109 ? -19.978 -15.740 25.602 1.00 85.31 109 PHE A N 1
ATOM 839 C CA . PHE A 1 109 ? -18.987 -15.257 26.562 1.00 85.31 109 PHE A CA 1
ATOM 840 C C . PHE A 1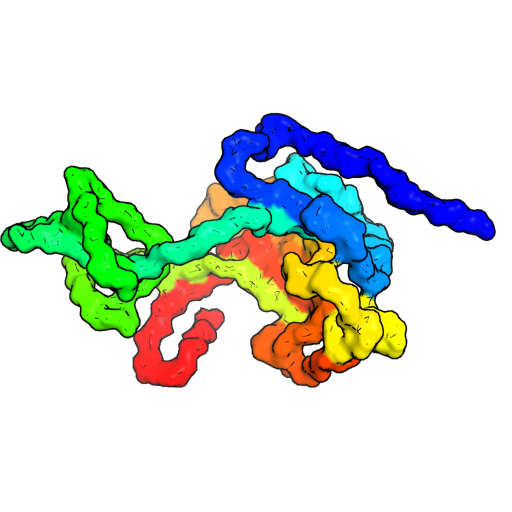 109 ? -19.625 -14.288 27.551 1.00 85.31 109 PHE A C 1
ATOM 842 O O . PHE A 1 109 ? -20.050 -13.199 27.170 1.00 85.31 109 PHE A O 1
ATOM 849 N N . VAL A 1 110 ? -19.612 -14.647 28.834 1.00 90.62 110 VAL A N 1
ATOM 850 C CA . VAL A 1 110 ? -20.067 -13.767 29.919 1.00 90.62 110 VAL A CA 1
ATOM 851 C C . VAL A 1 110 ? -18.977 -12.750 30.260 1.00 90.62 110 VAL A C 1
ATOM 853 O O . VAL A 1 110 ? -17.850 -13.117 30.605 1.00 90.62 110 VAL A O 1
ATOM 856 N N . ALA A 1 111 ? -19.324 -11.467 30.239 1.00 84.69 111 ALA A N 1
ATOM 857 C CA . ALA A 1 111 ? -18.469 -10.375 30.677 1.00 84.69 111 ALA A CA 1
ATOM 858 C C . ALA A 1 111 ? -18.820 -9.971 32.114 1.00 84.69 111 ALA A C 1
ATOM 860 O O . ALA A 1 111 ? -19.915 -9.501 32.394 1.00 84.69 111 ALA A O 1
ATOM 861 N N . ARG A 1 112 ? -17.868 -10.121 33.042 1.00 80.75 112 ARG A N 1
ATOM 862 C CA . ARG A 1 112 ? -18.075 -9.794 34.470 1.00 80.75 112 ARG A CA 1
ATOM 863 C C . ARG A 1 112 ? -17.793 -8.334 34.834 1.00 80.75 112 ARG A C 1
ATOM 865 O O . ARG A 1 112 ? -17.993 -7.952 35.981 1.00 80.75 112 ARG A O 1
ATOM 872 N N . LYS A 1 113 ? -17.221 -7.562 33.909 1.00 80.38 113 LYS A N 1
ATOM 873 C CA . LYS A 1 113 ? -16.770 -6.184 34.156 1.00 80.38 113 LYS A CA 1
ATOM 874 C C . LYS A 1 113 ? -17.168 -5.248 33.028 1.00 80.38 113 LYS A C 1
ATOM 876 O O . LYS A 1 113 ? -17.821 -4.246 33.277 1.00 80.38 113 LYS A O 1
ATOM 881 N N . GLU A 1 114 ? -16.762 -5.571 31.804 1.00 79.44 114 GLU A N 1
ATOM 882 C CA . GLU A 1 114 ? -16.964 -4.698 30.651 1.00 79.44 114 GLU A CA 1
ATOM 883 C C . GLU A 1 114 ? -17.048 -5.494 29.347 1.00 79.44 114 GLU A C 1
ATOM 885 O O . GLU A 1 114 ? -16.438 -6.557 29.211 1.00 79.44 114 GLU A O 1
ATOM 890 N N . VAL A 1 115 ? -17.777 -4.939 28.378 1.00 78.75 115 VAL A N 1
ATOM 891 C CA . VAL A 1 115 ? -17.767 -5.367 26.977 1.00 78.75 115 VAL A CA 1
ATOM 892 C C . VAL A 1 115 ? -17.206 -4.213 26.152 1.00 78.75 115 VAL A C 1
ATOM 894 O O . VAL A 1 115 ? -17.810 -3.144 26.087 1.00 78.75 115 VAL A O 1
ATOM 897 N N . ILE A 1 116 ? -16.059 -4.426 25.506 1.00 76.94 116 ILE A N 1
ATOM 898 C CA . ILE A 1 116 ? -15.424 -3.426 24.639 1.00 76.94 116 ILE A CA 1
ATOM 899 C C . ILE A 1 116 ? -15.659 -3.824 23.183 1.00 76.94 116 ILE A C 1
ATOM 901 O O . ILE A 1 116 ? -15.073 -4.788 22.690 1.00 76.94 116 ILE A O 1
ATOM 905 N N . LEU A 1 117 ? -16.492 -3.061 22.476 1.00 72.69 117 LEU A N 1
ATOM 906 C CA . LEU A 1 117 ? -16.736 -3.266 21.052 1.00 72.69 117 LEU A CA 1
ATOM 907 C C . LEU A 1 117 ? -15.753 -2.435 20.216 1.00 72.69 117 LEU A C 1
ATOM 909 O O . LEU A 1 117 ? -15.737 -1.209 20.293 1.00 72.69 117 LEU A O 1
ATOM 913 N N . ARG A 1 118 ? -14.960 -3.105 19.375 1.00 67.38 118 ARG A N 1
ATOM 914 C CA . ARG A 1 118 ? -14.100 -2.477 18.356 1.00 67.38 118 ARG A CA 1
ATOM 915 C C . ARG A 1 118 ? -14.512 -2.899 16.944 1.00 67.38 118 ARG A C 1
ATOM 917 O O . ARG A 1 118 ? -13.685 -3.346 16.158 1.00 67.38 118 ARG A O 1
ATOM 924 N N . SER A 1 119 ? -15.800 -2.797 16.626 1.00 63.34 119 SER A N 1
ATOM 925 C CA . SER A 1 119 ? -16.328 -3.095 15.292 1.00 63.34 119 SER A CA 1
ATOM 926 C C . SER A 1 119 ? -17.027 -1.879 14.689 1.00 63.34 119 SER A C 1
ATOM 928 O O . SER A 1 119 ? -17.550 -1.026 15.403 1.00 63.34 119 SER A O 1
ATOM 930 N N . GLY A 1 120 ? -17.061 -1.818 13.357 1.00 59.56 120 GLY A N 1
ATOM 931 C CA . GLY A 1 120 ? -17.892 -0.862 12.626 1.00 59.56 120 GLY A CA 1
ATOM 932 C C . GLY A 1 120 ? -19.402 -1.112 12.795 1.00 59.56 120 GLY A C 1
ATOM 933 O O . GLY A 1 120 ? -19.827 -2.012 13.515 1.00 59.56 120 GLY A O 1
ATOM 934 N N . LYS A 1 121 ? -20.197 -0.277 12.115 1.00 58.50 121 LYS A N 1
ATOM 935 C CA . LYS A 1 121 ? -21.658 -0.049 12.229 1.00 58.50 121 LYS A CA 1
ATOM 936 C C . LYS A 1 121 ? -22.571 -1.271 12.507 1.00 58.50 121 LYS A C 1
ATOM 938 O O . LYS A 1 121 ? -22.387 -2.341 11.942 1.00 58.50 121 LYS A O 1
ATOM 943 N N . LEU A 1 122 ? -23.658 -1.035 13.267 1.00 56.69 122 LEU A N 1
ATOM 944 C CA . LEU A 1 122 ? -24.616 -2.038 13.796 1.00 56.69 122 LEU A CA 1
ATOM 945 C C . LEU A 1 122 ? -25.999 -2.105 13.089 1.00 56.69 122 LEU A C 1
ATOM 947 O O . LEU A 1 122 ? -26.773 -3.029 13.325 1.00 56.69 122 LEU A O 1
ATOM 951 N N . GLU A 1 123 ? -26.359 -1.140 12.235 1.00 52.31 123 GLU A N 1
ATOM 952 C CA . GLU A 1 123 ? -27.767 -0.935 11.821 1.00 52.31 123 GLU A CA 1
ATOM 953 C C . GLU A 1 123 ? -28.337 -1.938 10.809 1.00 52.31 123 GLU A C 1
ATOM 955 O O . GLU A 1 123 ? -29.541 -2.189 10.799 1.00 52.31 123 GLU A O 1
ATOM 960 N N . LYS A 1 124 ? -27.507 -2.524 9.942 1.00 51.66 124 LYS A N 1
ATOM 961 C CA . LYS A 1 124 ? -27.994 -3.321 8.798 1.00 51.66 124 LYS A CA 1
ATOM 962 C C . LYS A 1 124 ? -28.467 -4.733 9.156 1.00 51.66 124 LYS A C 1
ATOM 964 O O . LYS A 1 124 ? -28.919 -5.454 8.272 1.00 51.66 124 LYS A O 1
ATOM 969 N N . HIS A 1 125 ? -28.389 -5.126 10.426 1.00 54.84 125 HIS A N 1
ATOM 970 C CA . HIS A 1 125 ? -28.563 -6.519 10.851 1.00 54.84 125 HIS A CA 1
ATOM 971 C C . HIS A 1 125 ? -29.744 -6.749 11.805 1.00 54.84 125 HIS A C 1
ATOM 973 O O . HIS A 1 125 ? -29.786 -7.763 12.491 1.00 54.84 125 HIS A O 1
ATOM 979 N N . GLY A 1 126 ? -30.712 -5.826 11.869 1.00 52.06 126 GLY A N 1
ATOM 980 C CA . GLY A 1 126 ? -31.883 -5.984 12.747 1.00 52.06 126 GLY A CA 1
ATOM 981 C C . GLY A 1 126 ? -31.540 -5.927 14.242 1.00 52.06 126 GLY A C 1
ATOM 982 O O . GLY A 1 126 ? -32.314 -6.389 15.078 1.00 52.06 126 GLY A O 1
ATOM 983 N N . ILE A 1 127 ? -30.378 -5.365 14.585 1.00 58.47 127 ILE A N 1
ATOM 984 C CA . ILE A 1 127 ? -29.926 -5.197 15.965 1.00 58.47 127 ILE A CA 1
ATOM 985 C C . ILE A 1 127 ? -30.723 -4.047 16.587 1.00 58.47 127 ILE A C 1
ATOM 987 O O . ILE A 1 127 ? -30.662 -2.908 16.119 1.00 58.47 127 ILE A O 1
ATOM 991 N N . LYS A 1 128 ? -31.485 -4.344 17.647 1.00 58.12 128 LYS A N 1
ATOM 992 C CA . LYS A 1 128 ? -32.228 -3.338 18.415 1.00 58.12 128 LYS A CA 1
ATOM 993 C C . LYS A 1 128 ? -31.239 -2.318 18.982 1.00 58.12 128 LYS A C 1
ATOM 995 O O . LYS A 1 128 ? -30.405 -2.663 19.816 1.00 58.12 128 LYS A O 1
ATOM 1000 N N . LYS A 1 129 ? -31.336 -1.061 18.541 1.00 59.50 129 LYS A N 1
ATOM 1001 C CA . LYS A 1 129 ? -30.559 0.037 19.124 1.00 59.50 129 LYS A CA 1
ATOM 1002 C C . LYS A 1 129 ? -30.995 0.274 20.562 1.00 59.50 129 LYS A C 1
ATOM 1004 O O . LYS A 1 129 ? -32.186 0.365 20.846 1.00 59.50 129 LYS A O 1
ATOM 1009 N N . ILE A 1 130 ? -30.007 0.402 21.432 1.00 63.66 130 ILE A N 1
ATOM 1010 C CA . ILE A 1 130 ? -30.201 0.622 22.863 1.00 63.66 130 ILE A CA 1
ATOM 1011 C C . ILE A 1 130 ? -29.949 2.092 23.236 1.00 63.66 130 ILE A C 1
ATOM 1013 O O . ILE A 1 130 ? -30.614 2.625 24.117 1.00 63.66 130 ILE A O 1
ATOM 1017 N N . SER A 1 131 ? -29.068 2.780 22.505 1.00 59.94 131 SER A N 1
ATOM 1018 C CA . SER A 1 131 ? -28.854 4.225 22.606 1.00 59.94 131 SER A CA 1
ATOM 1019 C C . SER A 1 131 ? -28.484 4.821 21.242 1.00 59.94 131 SER A C 1
ATOM 1021 O O . SER A 1 131 ? -27.996 4.124 20.346 1.00 59.94 131 SER A O 1
ATOM 1023 N N . VAL A 1 132 ? -28.775 6.111 21.049 1.00 58.66 132 VAL A N 1
ATOM 1024 C CA . VAL A 1 132 ? -28.487 6.847 19.809 1.00 58.66 132 VAL A CA 1
ATOM 1025 C C . VAL A 1 132 ? -27.322 7.797 20.061 1.00 58.66 132 VAL A C 1
ATOM 1027 O O . VAL A 1 132 ? -27.459 8.754 20.816 1.00 58.66 132 VAL A O 1
ATOM 1030 N N . TYR A 1 133 ? -26.194 7.560 19.392 1.00 61.62 133 TYR A N 1
ATOM 1031 C CA . TYR A 1 133 ? -25.051 8.473 19.380 1.00 61.62 133 TYR A CA 1
ATOM 1032 C C . TYR A 1 133 ? -24.910 9.089 17.981 1.00 61.62 133 TYR A C 1
ATOM 1034 O O . TYR A 1 133 ? -24.310 8.469 17.102 1.00 61.62 133 TYR A O 1
ATOM 1042 N N . PRO A 1 134 ? -25.457 10.295 17.739 1.00 61.00 134 PRO A N 1
ATOM 1043 C CA . PRO A 1 134 ? -25.495 10.903 16.405 1.00 61.00 134 PRO A CA 1
ATOM 1044 C C . PRO A 1 134 ? -24.108 11.224 15.822 1.00 61.00 134 PRO A C 1
ATOM 1046 O O . PRO A 1 134 ? -23.989 11.484 14.627 1.00 61.00 134 PRO A O 1
ATOM 1049 N N . GLU A 1 135 ? -23.057 11.196 16.643 1.00 63.81 135 GLU A N 1
ATOM 1050 C CA . GLU A 1 135 ? -21.673 11.438 16.222 1.00 63.81 135 GLU A CA 1
ATOM 1051 C C . GLU A 1 135 ? -20.964 10.187 15.678 1.00 63.81 135 GLU A C 1
ATOM 1053 O O . GLU A 1 135 ? -19.959 10.323 14.989 1.00 63.81 135 GLU A O 1
ATOM 1058 N N . VAL A 1 136 ? -21.493 8.977 15.914 1.00 59.91 136 VAL A N 1
ATOM 1059 C CA . VAL A 1 136 ? -20.864 7.697 15.506 1.00 59.91 136 VAL A CA 1
ATOM 1060 C C . VAL A 1 136 ? -20.756 7.540 13.981 1.00 59.91 136 VAL A C 1
ATOM 1062 O O . VAL A 1 136 ? -19.990 6.715 13.489 1.00 59.91 136 VAL A O 1
ATOM 1065 N N . GLU A 1 137 ? -21.483 8.351 13.212 1.00 57.84 137 GLU A N 1
ATOM 1066 C CA . GLU A 1 137 ? -21.509 8.288 11.745 1.00 57.84 137 GLU A CA 1
ATOM 1067 C C . GLU A 1 137 ? -20.944 9.530 11.048 1.00 57.84 137 GLU A C 1
ATOM 1069 O O . GLU A 1 137 ? -20.966 9.619 9.816 1.00 57.84 137 GLU A O 1
ATOM 1074 N N . LYS A 1 138 ? -20.446 10.494 11.822 1.00 59.25 138 LYS A N 1
ATOM 1075 C CA . LYS A 1 138 ? -19.874 11.731 11.296 1.00 59.25 138 LYS A CA 1
ATOM 1076 C C . LYS A 1 138 ? -18.355 11.614 11.233 1.00 59.25 138 LYS A C 1
ATOM 1078 O O . LYS A 1 138 ? -17.747 10.866 11.991 1.00 59.25 138 LYS A O 1
ATOM 1083 N N . LYS A 1 139 ? -17.743 12.411 10.352 1.00 65.56 139 LYS A N 1
ATOM 1084 C CA . LYS A 1 139 ? -16.281 12.549 10.224 1.00 65.56 139 LYS A CA 1
ATOM 1085 C C . LYS A 1 139 ? -15.585 11.278 9.722 1.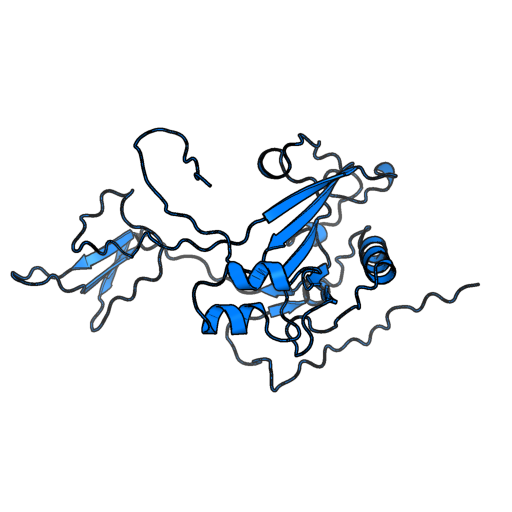00 65.56 139 LYS A C 1
ATOM 1087 O O . LYS A 1 139 ? -14.512 10.935 10.217 1.00 65.56 139 LYS A O 1
ATOM 1092 N N . LEU A 1 140 ? -16.162 10.601 8.719 1.00 67.56 140 LEU A N 1
ATOM 1093 C CA . LEU A 1 140 ? -15.407 9.576 7.998 1.00 67.56 140 LEU A CA 1
ATOM 1094 C C . LEU A 1 140 ? -14.185 10.247 7.372 1.00 67.56 140 LEU A C 1
ATOM 1096 O O . LEU A 1 140 ? -14.322 11.195 6.595 1.00 67.56 140 LEU A O 1
ATOM 1100 N N . ARG A 1 141 ? -13.019 9.736 7.747 1.00 69.94 141 ARG A N 1
ATOM 1101 C CA . ARG A 1 141 ? -11.721 10.119 7.218 1.00 69.94 141 ARG A CA 1
ATOM 1102 C C . ARG A 1 141 ? -11.168 8.911 6.489 1.00 69.94 141 ARG A C 1
ATOM 1104 O O . ARG A 1 141 ? -11.123 7.824 7.059 1.00 69.94 141 ARG A O 1
ATOM 1111 N N . ASP A 1 142 ? -10.803 9.117 5.239 1.00 74.81 142 ASP A N 1
ATOM 1112 C CA . ASP A 1 142 ? -10.227 8.086 4.387 1.00 74.81 142 ASP A CA 1
ATOM 1113 C C . ASP A 1 142 ? -9.078 8.694 3.582 1.00 74.81 142 ASP A C 1
ATOM 1115 O O . ASP A 1 142 ? -8.971 9.921 3.460 1.00 74.81 142 ASP A O 1
ATOM 1119 N N . HIS A 1 143 ? -8.227 7.840 3.033 1.00 80.75 143 HIS A N 1
ATOM 1120 C CA . HIS A 1 143 ? -7.196 8.252 2.095 1.00 80.75 143 HIS A CA 1
ATOM 1121 C C . HIS A 1 143 ? -7.793 8.278 0.688 1.00 80.75 143 HIS A C 1
ATOM 1123 O O . HIS A 1 143 ? -8.352 7.292 0.206 1.00 80.75 143 HIS A O 1
ATOM 1129 N N . LEU A 1 144 ? -7.691 9.423 0.009 1.00 83.44 144 LEU A N 1
ATOM 1130 C CA . LEU A 1 144 ? -8.044 9.486 -1.406 1.00 83.44 144 LEU A CA 1
ATOM 1131 C C . LEU A 1 144 ? -7.002 8.692 -2.191 1.00 83.44 144 LEU A C 1
ATOM 1133 O O . LEU A 1 144 ? -5.832 9.059 -2.180 1.00 83.44 144 LEU A O 1
ATOM 1137 N N . LEU A 1 145 ? -7.439 7.649 -2.892 1.00 87.69 145 LEU A N 1
ATOM 1138 C CA . LEU A 1 145 ? -6.582 6.837 -3.746 1.00 87.69 145 LEU A CA 1
ATOM 1139 C C . LEU A 1 145 ? -6.852 7.145 -5.219 1.00 87.69 145 LEU A C 1
ATOM 1141 O O . LEU A 1 145 ? -7.975 6.988 -5.701 1.00 87.69 145 LEU A O 1
ATOM 1145 N N . ILE A 1 146 ? -5.812 7.539 -5.946 1.00 91.00 146 ILE A N 1
ATOM 1146 C CA . ILE A 1 146 ? -5.828 7.707 -7.398 1.00 91.00 146 ILE A CA 1
ATOM 1147 C C . ILE A 1 146 ? -5.091 6.526 -8.016 1.00 91.00 146 ILE A C 1
ATOM 1149 O O . ILE A 1 146 ? -3.970 6.208 -7.628 1.00 91.00 146 ILE A O 1
ATOM 1153 N N . CYS A 1 147 ? -5.720 5.876 -8.993 1.00 94.31 147 CYS A N 1
ATOM 1154 C CA . CYS A 1 147 ? -5.148 4.723 -9.677 1.00 94.31 147 CYS A CA 1
ATOM 1155 C C . CYS A 1 147 ? -4.858 5.081 -11.135 1.00 94.31 147 CYS A C 1
ATOM 1157 O O . CYS A 1 147 ? -5.757 5.489 -11.869 1.00 94.31 147 CYS A O 1
ATOM 1159 N N . ILE A 1 148 ? -3.616 4.888 -11.567 1.00 95.25 148 ILE A N 1
ATOM 1160 C CA . ILE A 1 148 ? -3.159 5.157 -12.932 1.00 95.25 148 ILE A CA 1
ATOM 1161 C C . ILE A 1 148 ? -2.755 3.832 -13.571 1.00 95.25 148 ILE A C 1
ATOM 1163 O O . ILE A 1 148 ? -2.061 3.034 -12.947 1.00 95.25 148 ILE A O 1
ATOM 1167 N N . THR A 1 149 ? -3.171 3.590 -14.814 1.00 96.50 149 THR A N 1
ATOM 1168 C CA . THR A 1 149 ? -2.793 2.387 -15.571 1.00 96.50 149 THR A CA 1
ATOM 1169 C C . THR A 1 149 ? -1.785 2.719 -16.659 1.00 96.50 149 THR A C 1
ATOM 1171 O O . THR A 1 149 ? -2.032 3.585 -17.501 1.00 96.50 149 THR A O 1
ATOM 1174 N N . TRP A 1 150 ? -0.709 1.940 -16.718 1.00 96.50 150 TRP A N 1
ATOM 1175 C CA . TRP A 1 150 ? 0.361 2.076 -17.699 1.00 96.50 150 TRP A CA 1
ATOM 1176 C C . TRP A 1 150 ? 0.404 0.863 -18.617 1.00 96.50 150 TRP A C 1
ATOM 1178 O O . TRP A 1 150 ? 0.268 -0.268 -18.158 1.00 96.50 150 TRP A O 1
ATOM 1188 N N . LYS A 1 151 ? 0.619 1.091 -19.916 1.00 97.06 151 LYS A N 1
ATOM 1189 C CA . LYS A 1 151 ? 0.902 0.014 -20.869 1.00 97.06 151 LYS A CA 1
ATOM 1190 C C . LYS A 1 151 ? 2.403 -0.254 -20.880 1.00 97.06 151 LYS A C 1
ATOM 1192 O O . LYS A 1 151 ? 3.187 0.672 -21.079 1.00 97.06 151 LYS A O 1
ATOM 1197 N N . LEU A 1 152 ? 2.796 -1.510 -20.708 1.00 97.31 152 LEU A N 1
ATOM 1198 C CA . LEU A 1 152 ? 4.189 -1.920 -20.806 1.00 97.31 152 LEU A CA 1
ATOM 1199 C C . LEU A 1 152 ? 4.663 -1.860 -22.261 1.00 97.31 152 LEU A C 1
ATOM 1201 O O . LEU A 1 152 ? 3.954 -2.261 -23.184 1.00 97.31 152 LEU A O 1
ATOM 1205 N N . LYS A 1 153 ? 5.891 -1.377 -22.461 1.00 96.75 153 LYS A N 1
ATOM 1206 C CA . LYS A 1 153 ? 6.521 -1.312 -23.789 1.00 96.75 153 LYS A CA 1
ATOM 1207 C C . LYS A 1 153 ? 6.906 -2.698 -24.325 1.00 96.75 153 LYS A C 1
ATOM 1209 O O . LYS A 1 153 ? 6.852 -2.904 -25.530 1.00 96.75 153 LYS A O 1
ATOM 1214 N N . HIS A 1 154 ? 7.286 -3.609 -23.427 1.00 96.62 154 HIS A N 1
ATOM 1215 C CA . HIS A 1 154 ? 7.811 -4.944 -23.736 1.00 96.62 154 HIS A CA 1
ATOM 1216 C C . HIS A 1 154 ? 7.086 -6.047 -22.941 1.00 96.62 154 HIS A C 1
ATOM 1218 O O . HIS A 1 154 ? 7.703 -6.702 -22.094 1.00 96.62 154 HIS A O 1
ATOM 1224 N N . PRO A 1 155 ? 5.763 -6.217 -23.126 1.00 96.81 155 PRO A N 1
ATOM 1225 C CA . PRO A 1 155 ? 4.979 -7.187 -22.360 1.00 96.81 155 PRO A CA 1
ATOM 1226 C C . PRO A 1 155 ? 5.379 -8.645 -22.633 1.00 96.81 155 PRO A C 1
ATOM 1228 O O . PRO A 1 155 ? 5.235 -9.500 -21.760 1.00 96.81 155 PRO A O 1
ATOM 1231 N N . GLU A 1 156 ? 5.977 -8.922 -23.795 1.00 97.31 156 GLU A N 1
ATOM 1232 C CA . GLU A 1 156 ? 6.510 -10.231 -24.184 1.00 97.31 156 GLU A CA 1
ATOM 1233 C C . GLU A 1 156 ? 7.590 -10.763 -23.233 1.00 97.31 156 GLU A C 1
ATOM 1235 O O . GLU A 1 156 ? 7.846 -11.962 -23.205 1.00 97.31 156 GLU A O 1
ATOM 1240 N N . LYS A 1 157 ? 8.207 -9.889 -22.427 1.00 97.12 157 LYS A N 1
ATOM 1241 C CA . LYS A 1 157 ? 9.209 -10.262 -21.418 1.00 97.12 157 LYS A CA 1
ATOM 1242 C C . LYS A 1 157 ? 8.603 -10.775 -20.109 1.00 97.12 157 LYS A C 1
ATOM 1244 O O . LYS A 1 157 ? 9.348 -11.119 -19.201 1.00 97.12 157 LYS A O 1
ATOM 1249 N N . GLY A 1 158 ? 7.275 -10.787 -19.989 1.00 96.88 158 GLY A N 1
ATOM 1250 C CA . GLY A 1 158 ? 6.575 -11.293 -18.810 1.00 96.88 158 GLY A CA 1
ATOM 1251 C C . GLY A 1 158 ? 6.823 -10.513 -17.536 1.00 96.88 158 GLY A C 1
ATOM 1252 O O . GLY A 1 158 ? 7.137 -11.077 -16.496 1.00 96.88 158 GLY A O 1
ATOM 1253 N N . LEU A 1 159 ? 6.685 -9.195 -17.633 1.00 97.12 159 LEU A N 1
ATOM 1254 C CA . LEU A 1 159 ? 7.068 -8.266 -16.574 1.00 97.12 159 LEU A CA 1
ATOM 1255 C C . LEU A 1 159 ? 5.988 -8.069 -15.494 1.00 97.12 159 LEU A C 1
ATOM 1257 O O . LEU A 1 159 ? 6.274 -7.478 -14.456 1.00 97.12 159 LEU A O 1
ATOM 1261 N N . ALA A 1 160 ? 4.761 -8.534 -15.733 1.00 97.62 160 ALA A N 1
ATOM 1262 C CA . ALA A 1 160 ? 3.602 -8.292 -14.877 1.00 97.62 160 ALA A CA 1
ATOM 1263 C C . ALA A 1 160 ? 2.649 -9.498 -14.831 1.00 97.62 160 ALA A C 1
ATOM 1265 O O . ALA A 1 160 ? 2.652 -10.350 -15.727 1.00 97.62 160 ALA A O 1
ATOM 1266 N N . ILE A 1 161 ? 1.797 -9.528 -13.802 1.00 96.69 161 ILE A N 1
ATOM 1267 C CA . ILE A 1 161 ? 0.736 -10.524 -13.620 1.00 96.69 161 ILE A CA 1
ATOM 1268 C C . ILE A 1 161 ? -0.186 -10.562 -14.844 1.00 96.69 161 ILE A C 1
ATOM 1270 O O . ILE A 1 161 ? -0.578 -9.531 -15.390 1.00 96.69 161 ILE A O 1
ATOM 1274 N N . GLY A 1 162 ? -0.555 -11.781 -15.241 1.00 95.69 162 GLY A N 1
ATOM 1275 C CA . GLY A 1 162 ? -1.344 -12.074 -16.438 1.00 95.69 162 GLY A CA 1
ATOM 1276 C C . GLY A 1 162 ? -0.490 -12.591 -17.596 1.00 95.69 162 GLY A C 1
ATOM 1277 O O . GLY A 1 162 ? -1.007 -13.283 -18.467 1.00 95.69 162 GLY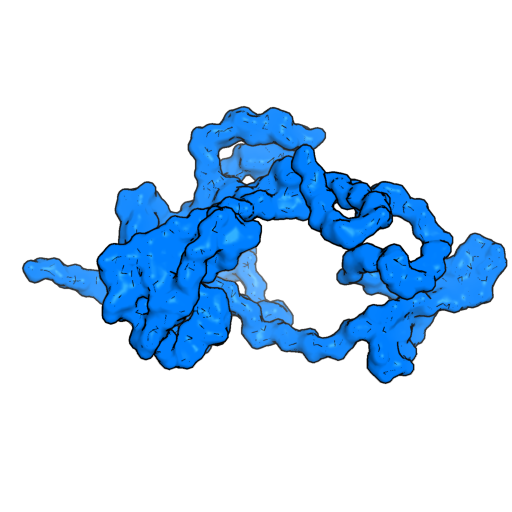 A O 1
ATOM 1278 N N . SER A 1 163 ? 0.823 -12.331 -17.583 1.00 97.56 163 SER A N 1
ATOM 1279 C CA . SER A 1 163 ? 1.732 -12.931 -18.559 1.00 97.56 163 SER A CA 1
ATOM 1280 C C . SER A 1 163 ? 1.939 -14.428 -18.287 1.00 97.56 163 SER A C 1
ATOM 1282 O O . SER A 1 163 ? 2.143 -14.810 -17.132 1.00 97.56 163 SER A O 1
ATOM 1284 N N . PRO A 1 164 ? 2.016 -15.277 -19.330 1.00 96.56 164 PRO A N 1
ATOM 1285 C CA . PRO A 1 164 ? 2.341 -16.697 -19.181 1.00 96.56 164 PRO A CA 1
ATOM 1286 C C . PRO A 1 164 ? 3.776 -16.966 -18.699 1.00 96.56 164 PRO A C 1
ATOM 1288 O O . PRO A 1 164 ? 4.090 -18.104 -18.369 1.00 96.56 164 PRO A O 1
ATOM 1291 N N . LEU A 1 165 ? 4.653 -15.954 -18.673 1.00 96.94 165 LEU A N 1
ATOM 1292 C CA . LEU A 1 165 ? 6.024 -16.064 -18.156 1.00 96.94 165 LEU A CA 1
ATOM 1293 C C . LEU A 1 165 ? 6.146 -15.599 -16.693 1.00 96.94 165 LEU A C 1
ATOM 1295 O O . LEU A 1 165 ? 7.184 -15.798 -16.066 1.00 96.94 165 LEU A O 1
ATOM 1299 N N . PHE A 1 166 ? 5.096 -14.989 -16.132 1.00 95.94 166 PHE A N 1
ATOM 1300 C CA . PHE A 1 166 ? 5.069 -14.514 -14.749 1.00 95.94 166 PHE A CA 1
ATOM 1301 C C . PHE A 1 166 ? 4.549 -15.629 -13.826 1.00 95.94 166 PHE A C 1
ATOM 1303 O O . PHE A 1 166 ? 3.416 -15.594 -13.350 1.00 95.94 166 PHE A O 1
ATOM 1310 N N . THR A 1 167 ? 5.355 -16.677 -13.635 1.00 93.75 167 THR A N 1
ATOM 1311 C CA . THR A 1 167 ? 4.893 -17.954 -13.052 1.00 93.75 167 THR A CA 1
ATOM 1312 C C . THR A 1 167 ? 5.540 -18.332 -11.726 1.00 93.75 167 THR A C 1
ATOM 1314 O O . THR A 1 167 ? 5.216 -19.388 -11.186 1.00 93.75 167 THR A O 1
ATOM 1317 N N . ASP A 1 168 ? 6.465 -17.529 -11.196 1.00 92.88 168 ASP A N 1
ATOM 1318 C CA . ASP A 1 168 ? 7.080 -17.838 -9.905 1.00 92.88 168 ASP A CA 1
ATOM 1319 C C . ASP A 1 168 ? 5.999 -17.793 -8.805 1.00 92.88 168 ASP A C 1
ATOM 1321 O O . ASP A 1 168 ? 5.382 -16.744 -8.593 1.00 92.88 168 ASP A O 1
ATOM 1325 N N . PRO A 1 169 ? 5.737 -18.903 -8.089 1.00 90.94 169 PRO A N 1
ATOM 1326 C CA . PRO A 1 169 ? 4.687 -18.946 -7.076 1.00 90.94 169 PRO A CA 1
ATOM 1327 C C . PRO A 1 169 ? 4.930 -17.948 -5.937 1.00 90.94 169 PRO A C 1
ATOM 1329 O O . PRO A 1 169 ? 3.979 -17.493 -5.301 1.00 90.94 169 PRO A O 1
ATOM 1332 N N . THR A 1 170 ? 6.185 -17.557 -5.690 1.00 89.19 170 THR A N 1
ATOM 1333 C CA . THR A 1 170 ? 6.509 -16.565 -4.663 1.00 89.19 170 THR A CA 1
ATOM 1334 C C . THR A 1 170 ? 5.918 -15.193 -4.976 1.00 89.19 170 THR A C 1
ATOM 1336 O O . THR A 1 170 ? 5.681 -14.437 -4.036 1.00 89.19 170 THR A O 1
ATOM 1339 N N . TYR A 1 171 ? 5.612 -14.880 -6.241 1.00 91.00 171 TYR A N 1
ATOM 1340 C CA . TYR A 1 171 ? 4.986 -13.623 -6.669 1.00 91.00 171 TYR A CA 1
ATOM 1341 C C . TYR A 1 171 ? 3.549 -13.430 -6.164 1.00 91.00 171 TYR A C 1
ATOM 1343 O O . TYR A 1 171 ? 3.031 -12.319 -6.213 1.00 91.00 171 TYR A O 1
ATOM 1351 N N . PHE A 1 172 ? 2.901 -14.490 -5.674 1.00 88.44 172 PHE A N 1
ATOM 1352 C CA . PHE A 1 172 ? 1.486 -14.470 -5.282 1.00 88.44 172 PHE A CA 1
ATOM 1353 C C . PHE A 1 172 ? 1.269 -14.527 -3.766 1.00 88.44 172 PHE A C 1
ATOM 1355 O O . PHE A 1 172 ? 0.135 -14.562 -3.300 1.00 88.44 172 PHE A O 1
ATOM 1362 N N . GLY A 1 173 ? 2.346 -14.522 -2.978 1.00 83.00 173 GLY A N 1
ATOM 1363 C CA . GLY A 1 173 ? 2.273 -14.542 -1.515 1.00 83.00 173 GLY A CA 1
ATOM 1364 C C . GLY A 1 173 ? 2.084 -13.160 -0.883 1.00 83.00 173 GLY A C 1
ATOM 1365 O O . GLY A 1 173 ? 2.620 -12.947 0.198 1.00 83.00 173 GLY A O 1
ATOM 1366 N N . GLY A 1 174 ? 1.456 -12.207 -1.576 1.00 86.00 174 GLY A N 1
ATOM 1367 C CA . GLY A 1 174 ? 1.321 -10.815 -1.142 1.00 86.00 174 GLY A CA 1
ATOM 1368 C C . GLY A 1 174 ? 0.921 -9.880 -2.283 1.00 86.00 174 GLY A C 1
ATOM 1369 O O . GLY A 1 174 ? 0.505 -10.326 -3.353 1.00 86.00 174 GLY A O 1
ATOM 1370 N N . TRP A 1 175 ? 1.058 -8.571 -2.063 1.00 90.44 175 TRP A N 1
ATOM 1371 C CA . TRP A 1 175 ? 0.856 -7.592 -3.133 1.00 90.44 175 TRP A CA 1
ATOM 1372 C C . TRP A 1 175 ? 2.013 -7.648 -4.151 1.00 90.44 175 TRP A C 1
ATOM 1374 O O . TRP A 1 175 ? 3.174 -7.803 -3.754 1.00 90.44 175 TRP A O 1
ATOM 1384 N N . PRO A 1 176 ? 1.737 -7.490 -5.461 1.00 93.81 176 PRO A N 1
ATOM 1385 C CA . PRO A 1 176 ? 2.752 -7.534 -6.511 1.00 93.81 176 PRO A CA 1
ATOM 1386 C C . PRO A 1 176 ? 3.510 -6.206 -6.613 1.00 93.81 176 PRO A C 1
ATOM 1388 O O . PRO A 1 176 ? 3.411 -5.503 -7.615 1.00 93.81 176 PRO A O 1
ATOM 1391 N N . LEU A 1 177 ? 4.215 -5.829 -5.549 1.00 94.38 177 LEU A N 1
ATOM 1392 C CA . LEU A 1 177 ? 5.015 -4.610 -5.458 1.00 94.38 177 LEU A CA 1
ATOM 1393 C C . LEU A 1 177 ? 6.269 -4.854 -4.620 1.00 94.38 177 LEU A C 1
ATOM 1395 O O . LEU A 1 177 ? 6.287 -5.713 -3.738 1.00 94.38 177 LEU A O 1
ATOM 1399 N N . ASP A 1 178 ? 7.307 -4.064 -4.870 1.00 92.56 178 ASP A N 1
ATOM 1400 C CA . ASP A 1 178 ? 8.559 -4.117 -4.109 1.00 92.56 178 ASP A CA 1
ATOM 1401 C C . ASP A 1 178 ? 8.760 -2.931 -3.172 1.00 92.56 178 ASP A C 1
ATOM 1403 O O . ASP A 1 178 ? 9.385 -3.077 -2.114 1.00 92.56 178 ASP A O 1
ATOM 1407 N N . PHE A 1 179 ? 8.262 -1.767 -3.584 1.00 95.06 179 PHE A N 1
ATOM 1408 C CA . PHE A 1 179 ? 8.570 -0.495 -2.959 1.00 95.06 179 PHE A CA 1
ATOM 1409 C C . PHE A 1 179 ? 7.329 0.352 -2.728 1.00 95.06 179 PHE A C 1
ATOM 1411 O O . PHE A 1 179 ? 6.358 0.286 -3.486 1.00 95.06 179 PHE A O 1
ATOM 1418 N N . ILE A 1 180 ? 7.434 1.181 -1.700 1.00 95.62 180 ILE A N 1
ATOM 1419 C CA . ILE A 1 180 ? 6.497 2.238 -1.359 1.00 95.62 180 ILE A CA 1
ATOM 1420 C C . ILE A 1 180 ? 7.290 3.540 -1.355 1.00 95.62 180 ILE A C 1
ATOM 1422 O O . ILE A 1 180 ? 8.388 3.590 -0.800 1.00 95.62 180 ILE A O 1
ATOM 1426 N N . VAL A 1 181 ? 6.755 4.568 -2.001 1.00 96.38 181 VAL A N 1
ATOM 1427 C CA . VAL A 1 181 ? 7.298 5.923 -1.952 1.00 96.38 181 VAL A CA 1
ATOM 1428 C C . VAL A 1 181 ? 6.426 6.758 -1.043 1.00 96.38 181 VAL A C 1
ATOM 1430 O O . VAL A 1 181 ? 5.207 6.767 -1.188 1.00 96.38 181 VAL A O 1
ATOM 1433 N N . PHE A 1 182 ? 7.064 7.474 -0.138 1.00 94.75 182 PHE A N 1
ATOM 1434 C CA . PHE A 1 182 ? 6.444 8.518 0.655 1.00 94.75 182 PHE A CA 1
ATOM 1435 C C . PHE A 1 182 ? 7.041 9.846 0.234 1.00 94.75 182 PHE A C 1
ATOM 1437 O O . PHE A 1 182 ? 8.256 9.932 0.062 1.00 94.75 182 PHE A O 1
ATOM 1444 N N . ASP A 1 183 ? 6.211 10.865 0.066 1.00 91.94 183 ASP A N 1
ATOM 1445 C CA . ASP A 1 183 ? 6.713 12.181 -0.311 1.00 91.94 183 ASP A CA 1
ATOM 1446 C C . ASP A 1 183 ? 5.860 13.317 0.247 1.00 91.94 183 ASP A C 1
ATOM 1448 O O . ASP A 1 183 ? 4.716 13.115 0.682 1.00 91.94 183 ASP A O 1
ATOM 1452 N N . GLU A 1 184 ? 6.433 14.514 0.230 1.00 89.50 184 GLU A N 1
ATOM 1453 C CA . GLU A 1 184 ? 5.728 15.759 0.495 1.00 89.50 184 GLU A CA 1
ATOM 1454 C C . GLU A 1 184 ? 5.070 16.320 -0.772 1.00 89.50 184 GLU A C 1
ATOM 1456 O O . GLU A 1 184 ? 5.428 15.982 -1.897 1.00 89.50 184 GLU A O 1
ATOM 1461 N N . LEU A 1 185 ? 4.046 17.161 -0.604 1.00 86.56 185 LEU A N 1
ATOM 1462 C CA . LEU A 1 185 ? 3.468 17.889 -1.737 1.00 86.56 185 LEU A CA 1
ATOM 1463 C C . LEU A 1 185 ? 4.244 19.183 -1.993 1.00 86.56 185 LEU A C 1
ATOM 1465 O O . LEU A 1 185 ? 4.464 19.956 -1.068 1.00 86.56 185 LEU A O 1
ATOM 1469 N N . ASP A 1 186 ? 4.496 19.508 -3.261 1.00 82.62 186 ASP A N 1
ATOM 1470 C CA . ASP A 1 186 ? 5.189 20.747 -3.659 1.00 82.62 186 ASP A CA 1
ATOM 1471 C C . ASP A 1 186 ? 4.489 22.044 -3.202 1.00 82.62 186 ASP A C 1
ATOM 1473 O O . ASP A 1 186 ? 5.109 23.099 -3.112 1.00 82.62 186 ASP A O 1
ATOM 1477 N N . SER A 1 187 ? 3.172 22.002 -2.967 1.00 82.38 187 SER A N 1
ATOM 1478 C CA . SER A 1 187 ? 2.342 23.169 -2.621 1.00 82.38 187 SER A CA 1
ATOM 1479 C C . SER A 1 187 ? 1.742 23.069 -1.213 1.00 82.38 187 SER A C 1
ATOM 1481 O O . SER A 1 187 ? 0.515 23.109 -1.043 1.00 82.38 187 SER A O 1
ATOM 1483 N N . LEU A 1 188 ? 2.591 22.899 -0.194 1.00 79.44 188 LEU A N 1
ATOM 1484 C CA . LEU A 1 188 ? 2.175 22.760 1.210 1.00 79.44 188 LEU A CA 1
ATOM 1485 C C . LEU A 1 188 ? 1.317 23.928 1.710 1.00 79.44 188 LEU A C 1
ATOM 1487 O O . LEU A 1 188 ? 0.401 23.734 2.509 1.00 79.44 188 LEU A O 1
ATOM 1491 N N . GLU A 1 189 ? 1.550 25.140 1.210 1.00 75.12 189 GLU A N 1
ATOM 1492 C CA . GLU A 1 189 ? 0.810 26.345 1.585 1.00 75.12 189 GLU A CA 1
ATOM 1493 C C . GLU A 1 189 ? -0.697 26.236 1.311 1.00 75.12 189 GLU A C 1
ATOM 1495 O O . GLU A 1 189 ? -1.509 26.826 2.026 1.00 75.12 189 GLU A O 1
ATOM 1500 N N . LYS A 1 190 ? -1.093 25.428 0.319 1.00 79.00 190 LYS A N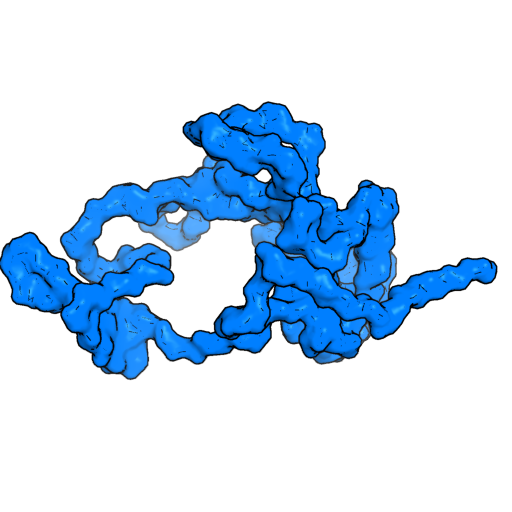 1
ATOM 1501 C CA . LYS A 1 190 ? -2.506 25.193 -0.011 1.00 79.00 190 LYS A CA 1
ATOM 1502 C C . LYS A 1 190 ? -3.186 24.289 1.015 1.00 79.00 190 LYS A C 1
ATOM 1504 O O . LYS A 1 190 ? -4.392 24.411 1.234 1.00 79.00 190 LYS A O 1
ATOM 1509 N N . LEU A 1 191 ? -2.421 23.418 1.675 1.00 77.62 191 LEU A N 1
ATOM 1510 C CA . LEU A 1 191 ? -2.935 22.437 2.628 1.00 77.62 191 LEU A CA 1
ATOM 1511 C C . LEU A 1 191 ? -3.370 23.072 3.947 1.00 77.62 191 LEU A C 1
ATOM 1513 O O . LEU A 1 191 ? -4.352 22.624 4.533 1.00 77.62 191 LEU A O 1
ATOM 1517 N N . GLY A 1 192 ? -2.693 24.131 4.401 1.00 72.69 192 GLY A N 1
ATOM 1518 C CA . GLY A 1 192 ? -2.979 24.723 5.711 1.00 72.69 192 GLY A CA 1
ATOM 1519 C C . GLY A 1 192 ? -4.410 25.251 5.848 1.00 72.69 192 GLY A C 1
ATOM 1520 O O . GLY A 1 192 ? -5.018 25.140 6.909 1.00 72.69 192 GLY A O 1
ATOM 1521 N N . SER A 1 193 ? -4.994 25.730 4.744 1.00 76.69 193 SER A N 1
ATOM 1522 C CA . SER A 1 193 ? -6.398 26.162 4.686 1.00 76.69 193 SER A CA 1
ATOM 1523 C C . SER A 1 193 ? -7.416 25.025 4.866 1.00 76.69 193 SER A C 1
ATOM 1525 O O . SER A 1 193 ? -8.574 25.277 5.194 1.00 76.69 193 SER A O 1
ATOM 1527 N N . LEU A 1 194 ? -6.997 23.772 4.663 1.00 76.44 194 LEU A N 1
ATOM 1528 C CA . LEU A 1 194 ? -7.857 22.592 4.766 1.00 76.44 194 LEU A CA 1
ATOM 1529 C C . LEU A 1 194 ? -7.938 22.047 6.199 1.00 76.44 194 LEU A C 1
ATOM 1531 O O . LEU A 1 194 ? -8.826 21.238 6.489 1.00 76.44 194 LEU A O 1
ATOM 1535 N N . ALA A 1 195 ? -7.032 22.473 7.086 1.00 79.38 195 ALA A N 1
ATOM 1536 C CA . ALA A 1 195 ? -6.970 22.016 8.466 1.00 79.38 195 ALA A CA 1
ATOM 1537 C C . ALA A 1 195 ? -8.139 22.551 9.316 1.00 79.38 195 ALA A C 1
ATOM 1539 O O . ALA A 1 195 ? -8.541 23.705 9.214 1.00 79.38 195 ALA A O 1
ATOM 1540 N N . GLU A 1 196 ? -8.676 21.703 10.199 1.00 78.12 196 GLU A N 1
ATOM 1541 C CA . GLU A 1 196 ? -9.829 22.033 11.062 1.00 78.12 196 GLU A CA 1
ATOM 1542 C C . GLU A 1 196 ? -9.446 22.819 12.322 1.00 78.12 196 GLU A C 1
ATOM 1544 O O . GLU A 1 196 ? -10.301 23.387 12.998 1.00 78.12 196 GLU A O 1
ATOM 1549 N N . SER A 1 197 ? -8.162 22.816 12.667 1.00 83.94 197 SER A N 1
ATOM 1550 C CA . SER A 1 197 ? -7.629 23.461 13.858 1.00 83.94 197 SER A CA 1
ATOM 1551 C C . SER A 1 197 ? -6.167 23.825 13.645 1.00 83.94 197 SER A C 1
ATOM 1553 O O . SER A 1 197 ? -5.489 23.259 12.783 1.00 83.94 197 SER A O 1
ATOM 1555 N N . GLN A 1 198 ? -5.655 24.732 14.477 1.00 85.12 198 GLN A N 1
ATOM 1556 C CA . GLN A 1 198 ? -4.232 25.061 14.483 1.00 85.12 198 GLN A CA 1
ATOM 1557 C C . GLN A 1 198 ? -3.366 23.827 14.771 1.00 85.12 198 GLN A C 1
ATOM 1559 O O . GLN A 1 198 ? -2.309 23.665 14.176 1.00 85.12 198 GLN A O 1
ATOM 1564 N N . GLU A 1 199 ? -3.826 22.928 15.642 1.00 86.00 199 GLU A N 1
ATOM 1565 C CA . GLU A 1 199 ? -3.138 21.667 15.925 1.00 86.00 199 GLU A CA 1
ATOM 1566 C C . GLU A 1 199 ? -3.086 20.758 14.689 1.00 86.00 199 GLU A C 1
ATOM 1568 O O . GLU A 1 199 ? -2.019 20.266 14.331 1.00 86.00 199 GLU A O 1
ATOM 1573 N N . GLY A 1 200 ? -4.212 20.593 13.986 1.00 82.62 200 GLY A N 1
ATOM 1574 C CA . GLY A 1 200 ? -4.258 19.837 12.735 1.00 82.62 200 GLY A CA 1
ATOM 1575 C C . GLY A 1 200 ? -3.360 20.447 11.661 1.00 82.62 200 GLY A C 1
ATOM 1576 O O . GLY A 1 200 ? -2.678 19.717 10.949 1.00 82.62 200 GLY A O 1
ATOM 1577 N N . ASN A 1 201 ? -3.300 21.778 11.594 1.00 85.38 201 ASN A N 1
ATOM 1578 C CA . ASN A 1 201 ? -2.414 22.496 10.686 1.00 85.38 201 ASN A CA 1
ATOM 1579 C C . ASN A 1 201 ? -0.934 22.255 11.032 1.00 85.38 201 ASN A C 1
ATOM 1581 O O . ASN A 1 201 ? -0.135 21.932 10.159 1.00 85.38 201 ASN A O 1
ATOM 1585 N N . ASN A 1 202 ? -0.577 22.322 12.317 1.00 86.56 202 ASN A N 1
ATOM 1586 C CA . ASN A 1 202 ? 0.782 22.048 12.785 1.00 86.56 202 ASN A CA 1
ATOM 1587 C C . ASN A 1 202 ? 1.212 20.603 12.484 1.00 86.56 202 ASN A C 1
ATOM 1589 O O . ASN A 1 202 ? 2.373 20.369 12.170 1.00 86.56 202 ASN A O 1
ATOM 1593 N N . LEU A 1 203 ? 0.291 19.635 12.566 1.00 83.50 203 LEU A N 1
ATOM 1594 C CA . LEU A 1 203 ? 0.559 18.242 12.195 1.00 83.50 203 LEU A CA 1
ATOM 1595 C C . LEU A 1 203 ? 0.707 18.057 10.681 1.00 83.50 203 LEU A C 1
ATOM 1597 O O . LEU A 1 203 ? 1.541 17.266 10.251 1.00 83.50 203 LEU A O 1
ATOM 1601 N N . LEU A 1 204 ? -0.097 18.771 9.893 1.00 84.25 204 LEU A N 1
ATOM 1602 C CA . LEU A 1 204 ? -0.114 18.717 8.431 1.00 84.25 204 LEU A CA 1
ATOM 1603 C C . LEU A 1 204 ? 1.128 19.359 7.802 1.00 84.25 204 LEU A C 1
ATOM 1605 O O . LEU A 1 204 ? 1.642 18.860 6.805 1.00 84.25 204 LEU A O 1
ATOM 1609 N N . LEU A 1 205 ? 1.599 20.457 8.394 1.00 86.56 205 LEU A N 1
ATOM 1610 C CA . LEU A 1 205 ? 2.730 21.258 7.920 1.00 86.56 205 LEU A CA 1
ATOM 1611 C C . LEU A 1 205 ? 4.008 21.027 8.735 1.00 86.56 205 LEU A C 1
ATOM 1613 O O . LEU A 1 205 ? 4.944 21.825 8.655 1.00 86.56 205 LEU A O 1
ATOM 1617 N N . ARG A 1 206 ? 4.061 19.971 9.559 1.00 86.25 206 ARG A N 1
ATOM 1618 C CA . ARG A 1 206 ? 5.286 19.651 10.299 1.00 86.25 206 ARG A CA 1
ATOM 1619 C C . ARG A 1 206 ? 6.426 19.371 9.307 1.00 86.25 206 ARG A C 1
ATOM 1621 O O . ARG A 1 206 ? 6.174 18.761 8.266 1.00 86.25 206 ARG A O 1
ATOM 1628 N N . PRO A 1 207 ? 7.671 19.754 9.634 1.00 85.38 207 PRO A N 1
ATOM 1629 C CA . PRO A 1 207 ? 8.821 19.408 8.806 1.00 85.38 207 PRO A CA 1
ATOM 1630 C C . PRO A 1 207 ? 8.875 17.901 8.532 1.00 85.38 207 PRO A C 1
ATOM 1632 O O . PRO A 1 207 ? 8.660 17.105 9.451 1.00 85.38 207 PRO A O 1
ATOM 1635 N N . ASN A 1 208 ? 9.177 17.524 7.287 1.00 84.31 208 ASN A N 1
ATOM 1636 C CA . ASN A 1 208 ? 9.272 16.135 6.824 1.00 84.31 208 ASN A CA 1
ATOM 1637 C C . ASN A 1 208 ? 7.960 15.334 6.934 1.00 84.31 208 ASN A C 1
ATOM 1639 O O . ASN A 1 208 ? 7.990 14.112 7.087 1.00 84.31 208 ASN A O 1
ATOM 1643 N N . ALA A 1 209 ? 6.800 15.996 6.916 1.00 87.06 209 ALA A N 1
ATOM 1644 C CA . ALA A 1 209 ? 5.534 15.289 6.775 1.00 87.06 209 ALA A CA 1
ATOM 1645 C C . ALA A 1 209 ? 5.448 14.616 5.399 1.00 87.06 209 ALA A C 1
ATOM 1647 O O . ALA A 1 209 ? 5.694 15.260 4.385 1.00 87.06 209 ALA A O 1
ATOM 1648 N N . SER A 1 210 ? 5.031 13.352 5.373 1.00 89.81 210 SER A N 1
ATOM 1649 C CA . SER A 1 210 ? 4.611 12.686 4.141 1.00 89.81 210 SER A CA 1
ATOM 1650 C C . SER A 1 210 ? 3.135 12.971 3.887 1.00 89.81 210 SER A C 1
ATOM 1652 O O . SER A 1 210 ? 2.277 12.725 4.741 1.00 89.81 210 SER A O 1
ATOM 1654 N N . HIS A 1 211 ? 2.824 13.486 2.706 1.00 89.94 211 HIS A N 1
ATOM 1655 C CA . HIS A 1 211 ? 1.464 13.834 2.291 1.00 89.94 211 HIS A CA 1
ATOM 1656 C C . HIS A 1 211 ? 0.892 12.824 1.304 1.00 89.94 211 HIS A C 1
ATOM 1658 O O . HIS A 1 211 ? -0.332 12.717 1.190 1.00 89.94 211 HIS A O 1
ATOM 1664 N N . VAL A 1 212 ? 1.761 12.081 0.623 1.00 91.50 212 VAL A N 1
ATOM 1665 C CA . VAL A 1 212 ? 1.402 11.101 -0.395 1.00 91.50 212 VAL A CA 1
ATOM 1666 C C . VAL A 1 212 ? 2.151 9.785 -0.181 1.00 91.50 212 VAL A C 1
ATOM 1668 O O . VAL A 1 212 ? 3.320 9.772 0.193 1.00 91.50 212 VAL A O 1
ATOM 1671 N N . GLU A 1 213 ? 1.451 8.681 -0.425 1.00 93.75 213 GLU A N 1
ATOM 1672 C CA . GLU A 1 213 ? 1.989 7.331 -0.571 1.00 93.75 213 GLU A CA 1
ATOM 1673 C C . GLU A 1 213 ? 1.822 6.896 -2.028 1.00 93.75 213 GLU A C 1
ATOM 1675 O O . GLU A 1 213 ? 0.718 6.957 -2.567 1.00 93.75 213 GLU A O 1
ATOM 1680 N N . ILE A 1 214 ? 2.890 6.442 -2.679 1.00 95.81 214 ILE A N 1
ATOM 1681 C CA . ILE A 1 214 ? 2.856 5.980 -4.066 1.00 95.81 214 ILE A CA 1
ATOM 1682 C C . ILE A 1 214 ? 3.402 4.560 -4.144 1.00 95.81 214 ILE A C 1
ATOM 1684 O O . ILE A 1 214 ? 4.523 4.282 -3.723 1.00 95.81 214 ILE A O 1
ATOM 1688 N N . VAL A 1 215 ? 2.631 3.657 -4.744 1.00 96.38 215 VAL A N 1
ATOM 1689 C CA . VAL A 1 215 ? 3.059 2.279 -5.004 1.00 96.38 215 VAL A CA 1
ATOM 1690 C C . VAL A 1 215 ? 2.900 1.926 -6.472 1.00 96.38 215 VAL A C 1
ATOM 1692 O O . VAL A 1 215 ? 1.925 2.300 -7.122 1.00 96.38 215 VAL A O 1
ATOM 1695 N N . THR A 1 216 ? 3.861 1.170 -7.001 1.00 97.12 216 THR A N 1
ATOM 1696 C CA . THR A 1 216 ? 3.765 0.572 -8.338 1.00 97.12 216 THR A CA 1
ATOM 1697 C C . THR A 1 216 ? 3.414 -0.900 -8.199 1.00 97.12 216 THR A C 1
ATOM 1699 O O . THR A 1 216 ? 4.181 -1.675 -7.636 1.00 97.12 216 THR A O 1
ATOM 1702 N N . LEU A 1 217 ? 2.250 -1.273 -8.720 1.00 96.88 217 LEU A N 1
ATOM 1703 C CA . LEU A 1 217 ? 1.738 -2.633 -8.758 1.00 96.88 217 LEU A CA 1
ATOM 1704 C C . LEU A 1 217 ? 2.056 -3.278 -10.107 1.00 96.88 217 LEU A C 1
ATOM 1706 O O . LEU A 1 217 ? 1.663 -2.757 -11.152 1.00 96.88 217 LEU A O 1
ATOM 1710 N N . TYR A 1 218 ? 2.663 -4.463 -10.098 1.00 97.25 218 TYR A N 1
ATOM 1711 C CA . TYR A 1 218 ? 2.958 -5.272 -11.290 1.00 97.25 218 TYR A CA 1
ATOM 1712 C C . TYR A 1 218 ? 1.722 -6.027 -11.792 1.00 97.25 218 TYR A C 1
ATOM 1714 O O . TYR A 1 218 ? 1.782 -7.203 -12.143 1.00 97.25 218 TYR A O 1
ATOM 1722 N N . VAL A 1 219 ? 0.578 -5.345 -11.785 1.00 96.69 219 VAL A N 1
ATOM 1723 C CA . VAL A 1 219 ? -0.718 -5.842 -12.238 1.00 96.69 219 VAL A CA 1
ATOM 1724 C C . VAL A 1 219 ? -1.602 -4.676 -12.680 1.00 96.69 219 VAL A C 1
ATOM 1726 O O . VAL A 1 219 ? -1.510 -3.555 -12.166 1.00 96.69 219 VAL A O 1
ATOM 1729 N N . ALA A 1 220 ? -2.480 -4.940 -13.641 1.00 95.81 220 ALA A N 1
ATOM 1730 C CA . ALA A 1 220 ? -3.544 -4.026 -14.021 1.00 95.81 220 ALA A CA 1
ATOM 1731 C C . ALA A 1 220 ? -4.641 -3.988 -12.944 1.00 95.81 220 ALA A C 1
ATOM 1733 O O . ALA A 1 220 ? -5.198 -5.021 -12.577 1.00 95.81 220 ALA A O 1
ATOM 1734 N N . MET A 1 221 ? -4.977 -2.795 -12.461 1.00 93.19 221 MET A N 1
ATOM 1735 C CA . MET A 1 221 ? -6.124 -2.586 -11.582 1.00 93.19 221 MET A CA 1
ATOM 1736 C C . MET A 1 221 ? -7.415 -2.513 -12.398 1.00 93.19 221 MET A C 1
ATOM 1738 O O . MET A 1 221 ? -7.446 -1.969 -13.504 1.00 93.19 221 MET A O 1
ATOM 1742 N N . GLU A 1 222 ? -8.494 -3.038 -11.823 1.00 89.50 222 GLU A N 1
ATOM 1743 C CA . GLU A 1 222 ? -9.804 -3.106 -12.469 1.00 89.50 222 GLU A CA 1
ATOM 1744 C C . GLU A 1 222 ? -10.348 -1.724 -12.864 1.00 89.50 222 GLU A C 1
ATOM 1746 O O . GLU A 1 222 ? -10.106 -0.713 -12.196 1.00 89.50 222 GLU A O 1
ATOM 1751 N N . LYS A 1 223 ? -11.215 -1.708 -13.884 1.00 90.44 223 LYS A N 1
ATOM 1752 C CA . LYS A 1 223 ? -11.888 -0.506 -14.400 1.00 90.44 223 LYS A CA 1
ATOM 1753 C C . LYS A 1 223 ? -12.549 0.357 -13.324 1.00 90.44 223 LYS A C 1
ATOM 1755 O O . LYS A 1 223 ? -12.599 1.574 -13.479 1.00 90.44 223 LYS A O 1
ATOM 1760 N N . ARG A 1 224 ? -13.054 -0.235 -12.234 1.00 88.75 224 ARG A N 1
ATOM 1761 C CA . ARG A 1 224 ? -13.674 0.528 -11.132 1.00 88.75 224 ARG A CA 1
ATOM 1762 C C . ARG A 1 224 ? -12.706 1.486 -10.432 1.00 88.75 224 ARG A C 1
ATOM 1764 O O . ARG A 1 224 ? -13.164 2.452 -9.838 1.00 88.75 224 ARG A O 1
ATOM 1771 N N . TYR A 1 225 ? -11.405 1.213 -10.500 1.00 86.62 225 TYR A N 1
ATOM 1772 C CA . TYR A 1 225 ? -10.363 2.014 -9.865 1.00 86.62 225 TYR A CA 1
ATOM 1773 C C . TYR A 1 225 ? -9.718 2.999 -10.838 1.00 86.62 225 TYR A C 1
ATOM 1775 O O . TYR A 1 225 ? -9.397 4.119 -10.461 1.00 86.62 225 TYR A O 1
ATOM 1783 N N . THR A 1 226 ? -9.537 2.593 -12.094 1.00 88.38 226 THR A N 1
ATOM 1784 C CA . THR A 1 226 ? -8.727 3.328 -13.081 1.00 88.38 226 THR A CA 1
ATOM 1785 C C . THR A 1 226 ? -9.567 4.004 -14.166 1.00 88.38 226 THR A C 1
ATOM 1787 O O . THR A 1 226 ? -9.049 4.762 -14.981 1.00 88.38 226 THR A O 1
ATOM 1790 N N . GLY A 1 227 ? -10.861 3.675 -14.252 1.00 88.25 227 GLY A N 1
ATOM 1791 C CA . GLY A 1 227 ? -11.741 4.051 -15.361 1.00 88.25 227 GLY A CA 1
ATOM 1792 C C . GLY A 1 227 ? -11.432 3.333 -16.683 1.00 88.25 227 GLY A C 1
ATOM 1793 O O . GLY A 1 227 ? -12.210 3.447 -17.634 1.00 88.25 227 GLY A O 1
ATOM 1794 N N . ARG A 1 228 ? -10.338 2.563 -16.755 1.00 87.00 228 ARG A N 1
ATOM 1795 C CA . ARG A 1 228 ? -9.877 1.853 -17.951 1.00 87.00 228 ARG A CA 1
ATOM 1796 C C . ARG A 1 228 ? -10.059 0.351 -17.787 1.00 87.00 228 ARG A C 1
ATOM 1798 O O . ARG A 1 228 ? -9.660 -0.235 -16.790 1.00 87.00 228 ARG A O 1
ATOM 1805 N N . ASP A 1 229 ? -10.619 -0.267 -18.815 1.00 91.50 229 ASP A N 1
ATOM 1806 C CA . ASP A 1 229 ? -10.692 -1.720 -18.916 1.00 91.50 229 ASP A CA 1
ATOM 1807 C C . ASP A 1 229 ? -9.381 -2.246 -19.514 1.00 91.50 229 ASP A C 1
ATOM 1809 O O . ASP A 1 229 ? -9.201 -2.257 -20.732 1.00 91.50 229 ASP A O 1
ATOM 1813 N N . ALA A 1 230 ? -8.404 -2.531 -18.653 1.00 93.44 230 ALA A N 1
ATOM 1814 C CA . ALA A 1 230 ? -7.123 -3.093 -19.063 1.00 93.44 230 ALA A CA 1
ATOM 1815 C C . ALA A 1 230 ? -7.168 -4.625 -18.931 1.00 93.44 230 ALA A C 1
ATOM 1817 O O . ALA A 1 230 ? -7.551 -5.118 -17.868 1.00 93.44 230 ALA A O 1
ATOM 1818 N N . PRO A 1 231 ? -6.784 -5.385 -19.973 1.00 93.94 231 PRO A N 1
ATOM 1819 C CA . PRO A 1 231 ? -6.757 -6.838 -19.900 1.00 93.94 231 PRO A CA 1
ATOM 1820 C C . PRO A 1 231 ? -5.727 -7.319 -18.873 1.00 93.94 231 PRO A C 1
ATOM 1822 O O . PRO A 1 231 ? -4.644 -6.747 -18.729 1.00 93.94 231 PRO A O 1
ATOM 1825 N N . LEU A 1 232 ? -6.054 -8.414 -18.188 1.00 94.44 232 LEU A N 1
ATOM 1826 C CA . LEU A 1 232 ? -5.149 -9.110 -17.275 1.00 94.44 232 LEU A CA 1
ATOM 1827 C C . LEU A 1 232 ? -4.268 -10.107 -18.050 1.00 94.44 232 LEU A C 1
ATOM 1829 O O . LEU A 1 232 ? -4.321 -11.310 -17.817 1.00 94.44 232 LEU A O 1
ATOM 1833 N N . ASP A 1 233 ? -3.496 -9.606 -19.013 1.00 96.00 233 ASP A N 1
ATOM 1834 C CA . ASP A 1 233 ? -2.648 -10.400 -19.922 1.00 96.00 233 ASP A CA 1
ATOM 1835 C C . ASP A 1 233 ? -1.142 -10.105 -19.761 1.00 96.00 233 ASP A C 1
ATOM 1837 O O . ASP A 1 233 ? -0.315 -10.532 -20.566 1.00 96.00 233 ASP A O 1
ATOM 1841 N N . GLY A 1 234 ? -0.772 -9.352 -18.719 1.00 97.00 234 GLY A N 1
ATOM 1842 C CA . GLY A 1 234 ? 0.602 -8.911 -18.479 1.00 97.00 234 GLY A CA 1
ATOM 1843 C C . GLY A 1 234 ? 1.038 -7.706 -19.316 1.00 97.00 234 GLY A C 1
ATOM 1844 O O . GLY A 1 234 ? 2.200 -7.313 -19.230 1.00 97.00 234 GLY A O 1
ATOM 1845 N N . SER A 1 235 ? 0.143 -7.082 -20.094 1.00 97.56 235 SER A N 1
ATOM 1846 C CA . SER A 1 235 ? 0.469 -5.892 -20.898 1.00 97.56 235 SER A CA 1
ATOM 1847 C C . SER A 1 235 ? 0.405 -4.572 -20.138 1.00 97.56 235 SER A C 1
ATOM 1849 O O . SER A 1 235 ? 0.795 -3.531 -20.677 1.00 97.56 235 SER A O 1
ATOM 1851 N N . TYR A 1 236 ? -0.092 -4.589 -18.902 1.00 97.81 236 TYR A N 1
ATOM 1852 C CA . TYR A 1 236 ? -0.369 -3.390 -18.125 1.00 97.81 236 TYR A CA 1
ATOM 1853 C C . TYR A 1 236 ? 0.067 -3.539 -16.667 1.00 97.81 236 TYR A C 1
ATOM 1855 O O . TYR A 1 236 ? -0.012 -4.617 -16.081 1.00 97.81 236 TYR A O 1
ATOM 1863 N N . ILE A 1 237 ? 0.485 -2.420 -16.084 1.00 97.69 237 ILE A N 1
ATOM 1864 C CA . ILE A 1 237 ? 0.768 -2.258 -14.653 1.00 97.69 237 ILE A CA 1
ATOM 1865 C C . ILE A 1 237 ? 0.002 -1.052 -14.121 1.00 97.69 237 ILE A C 1
ATOM 1867 O O . ILE A 1 237 ? -0.563 -0.275 -14.901 1.00 97.69 237 ILE A O 1
ATOM 1871 N N . SER A 1 238 ? -0.004 -0.869 -12.803 1.00 97.50 238 SER A N 1
ATOM 1872 C CA . SER A 1 238 ? -0.709 0.251 -12.183 1.00 97.50 238 SER A CA 1
ATOM 1873 C C . SER A 1 238 ? 0.157 0.997 -11.186 1.00 97.50 238 SER A C 1
ATOM 1875 O O . SER A 1 238 ? 1.002 0.410 -10.520 1.00 97.50 238 SER A O 1
ATOM 1877 N N . THR A 1 239 ? -0.10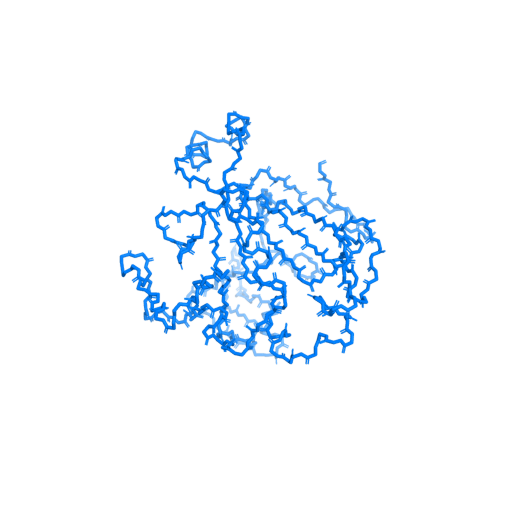7 2.287 -11.039 1.00 96.75 239 THR A N 1
ATOM 1878 C CA . THR A 1 239 ? 0.372 3.089 -9.916 1.00 96.75 239 THR A CA 1
ATOM 1879 C C . THR A 1 239 ? -0.822 3.456 -9.054 1.00 96.75 239 THR A C 1
ATOM 1881 O O . THR A 1 239 ? -1.842 3.901 -9.582 1.00 96.75 239 THR A O 1
ATOM 1884 N N . LEU A 1 240 ? -0.702 3.276 -7.743 1.00 95.38 240 LEU A N 1
ATOM 1885 C CA . LEU A 1 240 ? -1.630 3.847 -6.776 1.00 95.38 240 LEU A CA 1
ATOM 1886 C C . LEU A 1 240 ? -0.938 5.025 -6.101 1.00 95.38 240 LEU A C 1
ATOM 1888 O O . LEU A 1 240 ? 0.178 4.864 -5.620 1.00 95.38 240 LEU A O 1
ATOM 1892 N N . ALA A 1 241 ? -1.593 6.179 -6.069 1.00 93.88 241 ALA A N 1
ATOM 1893 C CA . ALA A 1 241 ? -1.160 7.352 -5.322 1.00 93.88 241 ALA A CA 1
ATOM 1894 C C . ALA A 1 241 ? -2.243 7.696 -4.293 1.00 93.88 241 ALA A C 1
ATOM 1896 O O . ALA A 1 241 ? -3.365 8.051 -4.660 1.00 93.88 241 ALA A O 1
ATOM 1897 N N . GLY A 1 242 ? -1.930 7.518 -3.015 1.00 91.25 242 GLY A N 1
ATOM 1898 C CA . GLY A 1 242 ? -2.807 7.764 -1.880 1.00 91.25 242 GLY A CA 1
ATOM 1899 C C . GLY A 1 242 ? -2.444 9.062 -1.170 1.00 91.25 242 GLY A C 1
ATOM 1900 O O . GLY A 1 242 ? -1.289 9.269 -0.821 1.00 91.25 242 GLY A O 1
ATOM 1901 N N . GLY A 1 243 ? -3.419 9.930 -0.913 1.00 88.62 243 GLY A N 1
ATOM 1902 C CA . GLY A 1 243 ? -3.232 11.058 -0.001 1.00 88.62 243 GLY A CA 1
ATOM 1903 C C . GLY A 1 243 ? -3.242 10.577 1.452 1.00 88.62 243 GLY A C 1
ATOM 1904 O O . GLY A 1 243 ? -4.273 10.105 1.925 1.00 88.62 243 GLY A O 1
ATOM 1905 N N . LEU A 1 244 ? -2.125 10.732 2.164 1.00 83.69 244 LEU A N 1
ATOM 1906 C CA . LEU A 1 244 ? -1.964 10.341 3.576 1.00 83.69 244 LEU A CA 1
ATOM 1907 C C . LEU A 1 244 ? -2.547 11.356 4.556 1.00 83.69 244 LEU A C 1
ATOM 1909 O O . LEU A 1 244 ? -2.697 11.103 5.752 1.00 83.69 244 LEU A O 1
ATOM 1913 N N . THR A 1 245 ? -2.895 12.532 4.049 1.00 71.25 245 THR A N 1
ATOM 1914 C CA . THR A 1 245 ? -3.602 13.535 4.826 1.00 71.25 245 THR A CA 1
ATOM 1915 C C . THR A 1 245 ? -5.090 13.328 4.637 1.00 71.25 245 THR A C 1
ATOM 1917 O O . THR A 1 245 ? -5.615 13.360 3.525 1.00 71.25 245 THR A O 1
ATOM 1920 N N . THR A 1 246 ? -5.784 13.097 5.749 1.00 58.34 246 THR A N 1
ATOM 1921 C CA . THR A 1 246 ? -7.235 12.884 5.785 1.00 58.34 246 THR A CA 1
ATOM 1922 C C . THR A 1 246 ? -7.983 14.198 5.541 1.00 58.34 246 THR A C 1
ATOM 1924 O O . THR A 1 246 ? -8.655 14.741 6.412 1.00 58.34 246 THR A O 1
ATOM 1927 N N . THR A 1 247 ? -7.828 14.752 4.341 1.00 51.88 247 THR A N 1
ATOM 1928 C CA . THR A 1 247 ? -8.571 15.923 3.858 1.00 51.88 247 THR A CA 1
ATOM 1929 C C . THR A 1 247 ? -9.927 15.518 3.281 1.00 51.88 247 THR A C 1
ATOM 1931 O O . THR A 1 247 ? -10.866 16.317 3.295 1.00 51.88 247 THR A O 1
ATOM 1934 N N . SER A 1 248 ? -10.052 14.258 2.841 1.00 49.41 248 SER A N 1
ATOM 1935 C CA . SER A 1 248 ? -11.313 13.644 2.434 1.00 49.41 248 SER A CA 1
ATOM 1936 C C . SER A 1 248 ? -12.241 13.497 3.638 1.00 49.41 248 SER A C 1
ATOM 1938 O O . SER A 1 248 ? -11.916 12.832 4.627 1.00 49.41 248 SER A O 1
ATOM 1940 N N . ARG A 1 249 ? -13.400 14.149 3.545 1.00 59.53 249 ARG A N 1
ATOM 1941 C CA . ARG A 1 249 ? -14.435 14.160 4.575 1.00 59.53 249 ARG A CA 1
ATOM 1942 C C . ARG A 1 249 ? -15.725 13.648 3.970 1.00 59.53 249 ARG A C 1
ATOM 1944 O O . ARG A 1 249 ? -16.271 14.251 3.056 1.00 59.53 249 ARG A O 1
ATOM 1951 N N . GLY A 1 250 ? -16.215 12.542 4.512 1.00 51.09 250 GLY A N 1
ATOM 1952 C CA . GLY A 1 250 ? -17.500 11.973 4.135 1.00 51.09 250 GLY A CA 1
ATOM 1953 C C . GLY A 1 250 ? -18.493 12.037 5.286 1.00 51.09 250 GLY A C 1
ATOM 1954 O O . GLY A 1 250 ? -18.155 11.767 6.441 1.00 51.09 250 GLY A O 1
ATOM 1955 N N . THR A 1 251 ? -19.750 12.324 4.959 1.00 48.06 251 THR A N 1
ATOM 1956 C CA . THR A 1 251 ? -20.875 11.881 5.788 1.00 48.06 251 THR A CA 1
ATOM 1957 C C . THR A 1 251 ? -21.485 10.682 5.087 1.00 48.06 251 THR A C 1
ATOM 1959 O O . THR A 1 251 ? -21.845 10.766 3.915 1.00 48.06 251 THR A O 1
ATOM 1962 N N . GLN A 1 252 ? -21.603 9.551 5.776 1.00 49.69 252 GLN A N 1
ATOM 1963 C CA . GLN A 1 252 ? -22.381 8.448 5.227 1.00 49.69 252 GLN A CA 1
ATOM 1964 C C . GLN A 1 252 ? -23.865 8.719 5.482 1.00 49.69 252 GLN A C 1
ATOM 1966 O O . GLN A 1 252 ? -24.377 8.381 6.542 1.00 49.69 252 GLN A O 1
ATOM 1971 N N . SER A 1 253 ? -24.560 9.323 4.519 1.00 39.16 253 SER A N 1
ATOM 1972 C CA . SER A 1 253 ? -26.022 9.396 4.513 1.00 39.16 253 SER A CA 1
ATOM 1973 C C . SER A 1 253 ? -26.597 8.163 3.808 1.00 39.16 253 SER A C 1
ATOM 1975 O O . SER A 1 253 ? -26.183 7.788 2.709 1.00 39.16 253 SER A O 1
ATOM 1977 N N . HIS A 1 254 ? -27.544 7.478 4.449 1.00 46.28 254 HIS A N 1
ATOM 1978 C CA . HIS A 1 254 ? -28.245 6.353 3.836 1.00 46.28 254 HIS A CA 1
ATOM 1979 C C . HIS A 1 254 ? -29.633 6.776 3.357 1.00 46.28 254 HIS A C 1
ATOM 1981 O O . HIS A 1 254 ? -30.515 7.095 4.147 1.00 46.28 254 HIS A O 1
ATOM 1987 N N . CYS A 1 255 ? -29.823 6.720 2.036 1.00 27.05 255 CYS A N 1
ATOM 1988 C CA . CYS A 1 255 ? -31.132 6.663 1.401 1.00 27.05 255 CYS A CA 1
ATOM 1989 C C . CYS A 1 255 ? -31.361 5.226 0.911 1.00 27.05 255 CYS A C 1
ATOM 1991 O O . CYS A 1 255 ? -30.475 4.603 0.320 1.00 27.05 255 CYS A O 1
ATOM 1993 N N . SER A 1 256 ? -32.534 4.665 1.193 1.00 34.88 256 SER A N 1
ATOM 1994 C CA . SER A 1 256 ? -32.889 3.292 0.845 1.00 34.88 256 SER A CA 1
ATOM 1995 C C . SER A 1 256 ? -32.998 3.104 -0.675 1.00 34.88 256 SER A C 1
ATOM 1997 O O . SER A 1 256 ? -34.034 3.429 -1.252 1.00 34.88 256 SER A O 1
ATOM 1999 N N . ARG A 1 257 ? -31.967 2.554 -1.332 1.00 28.44 257 ARG A N 1
ATOM 2000 C CA . ARG A 1 257 ? -32.071 1.652 -2.505 1.00 28.44 257 ARG A CA 1
ATOM 2001 C C . ARG A 1 257 ? -30.688 1.230 -3.013 1.00 28.44 257 ARG A C 1
ATOM 2003 O O . ARG A 1 257 ? -29.696 1.902 -2.773 1.00 28.44 257 ARG A O 1
ATOM 2010 N N . ARG A 1 258 ? -30.657 0.072 -3.686 1.00 36.47 258 ARG A N 1
ATOM 2011 C CA . ARG A 1 258 ? -29.497 -0.576 -4.329 1.00 36.47 258 ARG A CA 1
ATOM 2012 C C . ARG A 1 258 ? -28.491 0.440 -4.894 1.00 36.47 258 ARG A C 1
ATOM 2014 O O . ARG A 1 258 ? -28.845 1.223 -5.767 1.00 36.47 258 ARG A O 1
ATOM 2021 N N . GLY A 1 259 ? -27.241 0.348 -4.440 1.00 31.91 259 GLY A N 1
ATOM 2022 C CA . GLY A 1 259 ? -26.126 1.170 -4.911 1.00 31.91 259 GLY A CA 1
ATOM 2023 C C . GLY A 1 259 ? -25.766 2.273 -3.922 1.00 31.91 259 GLY A C 1
ATOM 2024 O O . GLY A 1 259 ? -26.271 3.387 -4.000 1.00 31.91 259 GLY A O 1
ATOM 2025 N N . SER A 1 260 ? -24.854 1.972 -3.001 1.00 31.19 260 SER A N 1
ATOM 2026 C CA . SER A 1 260 ? -24.166 2.994 -2.216 1.00 31.19 260 SER A CA 1
ATOM 2027 C C . SER A 1 260 ? -23.396 3.922 -3.160 1.00 31.19 260 SER A C 1
ATOM 2029 O O . SER A 1 260 ? -22.420 3.502 -3.778 1.00 31.19 260 SER A O 1
ATOM 2031 N N . ARG A 1 261 ? -23.842 5.176 -3.278 1.00 28.36 261 ARG A N 1
ATOM 2032 C CA . ARG A 1 261 ? -23.056 6.276 -3.843 1.00 28.36 261 ARG A CA 1
ATOM 2033 C C . ARG A 1 261 ? -22.514 7.105 -2.689 1.00 28.36 261 ARG A C 1
ATOM 2035 O O . ARG A 1 261 ? -23.292 7.648 -1.913 1.00 28.36 261 ARG A O 1
ATOM 2042 N N . ILE A 1 262 ? -21.195 7.207 -2.605 1.00 34.22 262 ILE A N 1
ATOM 2043 C CA . ILE A 1 262 ? -20.531 8.261 -1.837 1.00 34.22 262 ILE A CA 1
ATOM 2044 C C . ILE A 1 262 ? -20.792 9.566 -2.603 1.00 34.22 262 ILE A C 1
ATOM 2046 O O . ILE A 1 262 ? -20.687 9.579 -3.830 1.00 34.22 262 ILE A O 1
ATOM 2050 N N . HIS A 1 263 ? -21.246 10.614 -1.921 1.00 27.00 263 HIS A N 1
ATOM 2051 C CA . HIS A 1 263 ? -21.325 11.960 -2.496 1.00 27.00 263 HIS A CA 1
ATOM 2052 C C . HIS A 1 263 ? -20.122 12.741 -1.969 1.00 27.00 263 HIS A C 1
ATOM 2054 O O . HIS A 1 263 ? -19.899 12.753 -0.757 1.00 27.00 263 HIS A O 1
ATOM 2060 N N . TRP A 1 264 ? -19.341 13.284 -2.903 1.00 37.22 264 TRP A N 1
ATOM 2061 C CA . TRP A 1 264 ? -18.239 14.212 -2.660 1.00 37.22 264 TRP A CA 1
ATOM 2062 C C . TRP A 1 264 ? -18.781 15.631 -2.512 1.00 37.22 264 TRP A C 1
ATOM 2064 O O . TRP A 1 264 ? -19.754 15.945 -3.240 1.00 37.22 264 TRP A O 1
#

Organism: NCBI:txid1279043